Protein AF-A0A7C9JHS7-F1 (afdb_monomer_lite)

pLDDT: mean 91.13, std 8.01, range [56.97, 98.75]

Sequence (220 aa):
MRFKDCVDEFLKLYQAKLCDFFFWHLIELDKPIDDLQTFRRLYQEDLRHLLENFVNALFRGEILPVLPLLELIYFSLKGIRRGQTGCGVEKLRNFDILSGKVLPCVDMGEELILADYTNGDLKKTAEDELKKKLRHIVSYRDWLGCKACIAEFFCGGRCPILIKTSPERAKQYCLLTQDFVSITKEFLPLVKEALFTNNLPEESLYYPYGWLNLLTDVVP

Secondary structure (DSSP, 8-state):
--HHHHHHHHHHHHHTTS-S-B-------SSPPTTHHHHHHHHHHHHHHHHHHHHHHHHTT----BHHHHHHHHHHHHT----S-TT-GGGT---EEETTEEES-GGG-TTS-SEE-TTSS-EE--HHHHHHHHHHHTTHHHHTTGGG-TTHHHHTT--HHHHHH-HHHHHHHHHHHHHHHHHHHHHHHHHHHHHHHTT--GGGGTTTTHHHHHHS----

Foldseek 3Di:
DALLVVLVVLVVCVVVVNDDADEDADDQDLDADPCLPVNLVRLLVSLLVNLVVQLVQLLVVHHHRHPLLLLLLLCVVVVAAPQAALQNLLVLNAWDDDQQFIASDPLVPPPGTQWHCNPVDIDGDDPVVNNVVSVVLQPCCVVLVLVPQPQCSRRVQYHSNSCVRHVPNSNSVSVSSSSSSVSSVVCSVSSVVSCVNSVNDSCVSDDVCVVVSSVVSGND

Radius of gyration: 19.31 Å; chains: 1; bounding box: 47×38×54 Å

Structure (mmCIF, N/CA/C/O backbone):
data_AF-A0A7C9JHS7-F1
#
_entry.id   AF-A0A7C9JHS7-F1
#
loop_
_atom_site.group_PDB
_atom_site.id
_atom_site.type_symbol
_atom_site.label_atom_id
_atom_site.label_alt_id
_atom_site.label_comp_id
_atom_site.label_asym_id
_atom_site.label_entity_id
_atom_site.label_seq_id
_atom_site.pdbx_PDB_ins_code
_atom_site.Cartn_x
_atom_site.Cartn_y
_atom_site.Cartn_z
_atom_site.occupancy
_atom_site.B_iso_or_equiv
_atom_site.auth_seq_id
_atom_site.auth_comp_id
_atom_site.auth_asym_id
_atom_site.auth_atom_id
_atom_site.pdbx_PDB_model_num
ATOM 1 N N . MET A 1 1 ? -20.355 -1.309 -7.364 1.00 75.44 1 MET A N 1
ATOM 2 C CA . MET A 1 1 ? -19.697 -1.940 -6.208 1.00 75.44 1 MET A CA 1
ATOM 3 C C . MET A 1 1 ? -18.737 -0.920 -5.628 1.00 75.44 1 MET A C 1
ATOM 5 O O . MET A 1 1 ? -17.925 -0.387 -6.378 1.00 75.44 1 MET A O 1
ATOM 9 N N . ARG A 1 2 ? -18.924 -0.557 -4.362 1.00 92.19 2 ARG A N 1
ATOM 10 C CA . ARG A 1 2 ? -18.081 0.365 -3.589 1.00 92.19 2 ARG A CA 1
ATOM 11 C C . ARG A 1 2 ? -17.012 -0.413 -2.824 1.00 92.19 2 ARG A C 1
ATOM 13 O O . ARG A 1 2 ? -17.161 -1.615 -2.623 1.00 92.19 2 ARG A O 1
ATOM 20 N N . PHE A 1 3 ? -15.973 0.270 -2.343 1.00 95.88 3 PHE A N 1
ATOM 21 C CA . PHE A 1 3 ? -14.993 -0.367 -1.460 1.00 95.88 3 PHE A CA 1
ATOM 22 C C . PHE A 1 3 ? -15.659 -0.838 -0.160 1.00 95.88 3 PHE A C 1
ATOM 24 O O . PHE A 1 3 ? -15.355 -1.924 0.328 1.00 95.88 3 PHE A O 1
ATOM 31 N N . LYS A 1 4 ? -16.661 -0.092 0.322 1.00 97.38 4 LYS A N 1
ATOM 32 C CA . LYS A 1 4 ? -17.511 -0.505 1.444 1.00 97.38 4 LYS A CA 1
ATOM 33 C C . LYS A 1 4 ? -18.146 -1.885 1.243 1.00 97.38 4 LYS A C 1
ATOM 35 O O . LYS A 1 4 ? -18.161 -2.667 2.185 1.00 97.38 4 LYS A O 1
ATOM 40 N N . ASP A 1 5 ? -18.630 -2.196 0.038 1.00 97.56 5 ASP A N 1
ATOM 41 C CA . ASP A 1 5 ? -19.262 -3.495 -0.238 1.00 97.56 5 ASP A CA 1
ATOM 42 C C . ASP A 1 5 ? -18.249 -4.639 -0.053 1.00 97.56 5 ASP A C 1
ATOM 44 O O . ASP A 1 5 ? -18.578 -5.674 0.522 1.00 97.56 5 ASP A O 1
ATOM 48 N N . CYS A 1 6 ? -16.995 -4.429 -0.475 1.00 97.00 6 CYS A N 1
ATOM 49 C CA . CYS A 1 6 ? -15.906 -5.387 -0.278 1.00 97.00 6 CYS A CA 1
ATOM 50 C C . CYS A 1 6 ? -15.541 -5.552 1.205 1.00 97.00 6 CYS A C 1
ATOM 52 O O . CYS A 1 6 ? -15.298 -6.671 1.651 1.00 97.00 6 CYS A O 1
ATOM 54 N N . VAL A 1 7 ? -15.514 -4.453 1.968 1.00 97.69 7 VAL A N 1
ATOM 55 C CA . VAL A 1 7 ? -15.247 -4.478 3.416 1.00 97.69 7 VAL A CA 1
ATOM 56 C C . VAL A 1 7 ? -16.348 -5.239 4.152 1.00 97.69 7 VAL A C 1
ATOM 58 O O . VAL A 1 7 ? -16.050 -6.111 4.965 1.00 97.69 7 VAL A O 1
ATOM 61 N N . ASP A 1 8 ? -17.614 -4.951 3.849 1.00 98.25 8 ASP A N 1
ATOM 62 C CA . ASP A 1 8 ? -18.754 -5.622 4.475 1.00 98.25 8 ASP A CA 1
ATOM 63 C C . ASP A 1 8 ? -18.762 -7.121 4.166 1.00 98.25 8 ASP A C 1
ATOM 65 O O . ASP A 1 8 ? -19.046 -7.935 5.044 1.00 98.25 8 ASP A O 1
ATOM 69 N N . GLU A 1 9 ? -18.431 -7.497 2.930 1.00 98.12 9 GLU A N 1
ATOM 70 C CA . GLU A 1 9 ? -18.345 -8.903 2.549 1.00 98.12 9 GLU A CA 1
ATOM 71 C C . GLU A 1 9 ? -17.179 -9.610 3.243 1.00 98.12 9 GLU A C 1
ATOM 73 O O . GLU A 1 9 ? -17.367 -10.694 3.794 1.00 98.12 9 GLU A O 1
ATOM 78 N N . PHE A 1 10 ? -16.007 -8.973 3.322 1.00 97.81 10 PHE A N 1
ATOM 79 C CA . PHE A 1 10 ? -14.890 -9.489 4.109 1.00 97.81 10 PHE A CA 1
ATOM 80 C C . PHE A 1 10 ? -15.292 -9.739 5.566 1.00 97.81 10 PHE A C 1
ATOM 82 O O . PHE A 1 10 ? -15.035 -10.821 6.085 1.00 97.81 10 PHE A O 1
ATOM 89 N N . LEU A 1 11 ? -15.957 -8.785 6.225 1.00 98.00 11 LEU A N 1
ATOM 90 C CA . LEU A 1 11 ? -16.369 -8.944 7.622 1.00 98.00 11 LEU A CA 1
ATOM 91 C C . LEU A 1 11 ? -17.296 -10.154 7.810 1.00 98.00 11 LEU A C 1
ATOM 93 O O . LEU A 1 11 ? -17.120 -10.909 8.767 1.00 98.00 11 LEU A O 1
ATOM 97 N N . LYS A 1 12 ? -18.241 -10.380 6.887 1.00 98.38 12 LYS A N 1
ATOM 98 C CA . LYS A 1 12 ? -19.115 -11.565 6.915 1.00 98.38 12 LYS A CA 1
ATOM 99 C C . LYS A 1 12 ? -18.328 -12.860 6.727 1.00 98.38 12 LYS A C 1
ATOM 101 O O . LYS A 1 12 ? -18.506 -13.799 7.501 1.00 98.38 12 LYS A O 1
ATOM 106 N N . LEU A 1 13 ? -17.464 -12.917 5.712 1.00 98.19 13 LEU A N 1
ATOM 107 C CA . LEU A 1 13 ? -16.667 -14.107 5.406 1.00 98.19 13 LEU A CA 1
ATOM 108 C C . LEU A 1 13 ? -15.684 -14.425 6.539 1.00 98.19 13 LEU A C 1
ATOM 110 O O . LEU A 1 13 ? -15.537 -15.588 6.911 1.00 98.19 13 LEU A O 1
ATOM 114 N N . TYR A 1 14 ? -15.076 -13.404 7.141 1.00 96.75 14 TYR A N 1
ATOM 115 C CA . TYR A 1 14 ? -14.163 -13.543 8.271 1.00 96.75 14 TYR A CA 1
ATOM 116 C C . TYR A 1 14 ? -14.884 -14.089 9.509 1.00 96.75 14 TYR A C 1
ATOM 118 O O . TYR A 1 14 ? -14.426 -15.057 10.114 1.00 96.75 14 TYR A O 1
ATOM 126 N N . GLN A 1 15 ? -16.070 -13.560 9.838 1.00 96.00 15 GLN A N 1
ATOM 127 C CA . GLN A 1 15 ? -16.908 -14.092 10.923 1.00 96.00 15 GLN A CA 1
ATOM 128 C C . GLN A 1 15 ? -17.331 -15.548 10.681 1.00 96.00 15 GLN A C 1
ATOM 130 O O . GLN A 1 15 ? -17.382 -16.345 11.618 1.00 96.00 15 GLN A O 1
ATOM 135 N N . ALA A 1 16 ? -17.591 -15.914 9.423 1.00 97.75 16 ALA A N 1
ATOM 136 C CA . ALA A 1 16 ? -17.913 -17.280 9.019 1.00 97.75 16 ALA A CA 1
ATOM 137 C C . ALA A 1 16 ? -16.683 -18.206 8.906 1.00 97.75 16 ALA A C 1
ATOM 139 O O . ALA A 1 16 ? -16.853 -19.389 8.611 1.00 97.75 16 ALA A O 1
ATOM 140 N N . LYS A 1 17 ? -15.462 -17.700 9.149 1.00 97.06 17 LYS A N 1
ATOM 141 C CA . LYS A 1 17 ? -14.185 -18.422 8.978 1.00 97.06 17 LYS A CA 1
ATOM 142 C C . LYS A 1 17 ? -13.967 -18.944 7.550 1.00 97.06 17 LYS A C 1
ATOM 144 O O . LYS A 1 17 ? -13.423 -20.027 7.354 1.00 97.06 17 LYS A O 1
ATOM 149 N N . LEU A 1 18 ? -14.421 -18.178 6.558 1.00 97.56 18 LEU A N 1
ATOM 150 C CA . LEU A 1 18 ? -14.296 -18.483 5.127 1.00 97.56 18 LEU A CA 1
ATOM 151 C C . LEU A 1 18 ? -13.158 -17.714 4.442 1.00 97.56 18 LEU A C 1
ATOM 153 O O . LEU A 1 18 ? -12.849 -17.986 3.284 1.00 97.56 18 LEU A O 1
ATOM 157 N N . CYS A 1 19 ? -12.537 -16.760 5.136 1.00 95.06 19 CYS A N 1
ATOM 158 C CA . CYS A 1 19 ? -11.330 -16.075 4.685 1.00 95.06 19 CYS A CA 1
ATOM 159 C C . CYS A 1 19 ? -10.432 -15.717 5.874 1.00 95.06 19 CYS A C 1
ATOM 161 O O . CYS A 1 19 ? -10.937 -15.427 6.959 1.00 95.06 19 CYS A O 1
ATOM 163 N N . ASP A 1 20 ? -9.120 -15.672 5.646 1.00 91.31 20 ASP A N 1
ATOM 164 C CA . ASP A 1 20 ? -8.125 -15.412 6.695 1.00 91.31 20 ASP A CA 1
ATOM 165 C C . ASP A 1 20 ? -7.628 -13.961 6.730 1.00 91.31 20 ASP A C 1
ATOM 167 O O . ASP A 1 20 ? -7.168 -13.494 7.766 1.00 91.31 20 ASP A O 1
ATOM 171 N N . PHE A 1 21 ? -7.686 -13.241 5.607 1.00 92.12 21 PHE A N 1
ATOM 172 C CA . PHE A 1 21 ? -7.168 -11.878 5.490 1.00 92.12 21 PHE A CA 1
ATOM 173 C C . PHE A 1 21 ? -7.847 -11.096 4.367 1.00 92.12 21 PHE A C 1
ATOM 175 O O . PHE A 1 21 ? -8.438 -11.664 3.449 1.00 92.12 21 PHE A O 1
ATOM 182 N N . PHE A 1 22 ? -7.729 -9.772 4.443 1.00 93.19 22 PHE A N 1
ATOM 183 C CA . PHE A 1 22 ? -8.245 -8.835 3.458 1.00 93.19 22 PHE A CA 1
ATOM 184 C C . PHE A 1 22 ? -7.136 -7.937 2.932 1.00 93.19 22 PHE A C 1
ATOM 186 O O . PHE A 1 22 ? -6.421 -7.280 3.689 1.00 93.19 22 PHE A O 1
ATOM 193 N N . PHE A 1 23 ? -7.040 -7.860 1.614 1.00 91.31 23 PHE A N 1
ATOM 194 C CA . PHE A 1 23 ? -6.265 -6.851 0.916 1.00 91.31 23 PHE A CA 1
ATOM 195 C C . PHE A 1 23 ? -7.088 -6.352 -0.267 1.00 91.31 23 PHE A C 1
ATOM 197 O O . PHE A 1 23 ? -7.993 -7.034 -0.751 1.00 91.31 23 PHE A O 1
ATOM 204 N N . TRP A 1 24 ? -6.784 -5.146 -0.726 1.00 92.25 24 TRP A N 1
ATOM 205 C CA . TRP A 1 24 ? -7.399 -4.577 -1.911 1.00 92.25 24 TRP A CA 1
ATOM 206 C C . TRP A 1 24 ? -6.358 -3.784 -2.680 1.00 92.25 24 TRP A C 1
ATOM 208 O O . TRP A 1 24 ? -5.376 -3.302 -2.115 1.00 92.25 24 TRP A O 1
ATOM 218 N N . HIS A 1 25 ? -6.605 -3.636 -3.971 1.00 87.06 25 HIS A N 1
ATOM 219 C CA . HIS A 1 25 ? -5.867 -2.721 -4.814 1.00 87.06 25 HIS A CA 1
ATOM 220 C C . HIS A 1 25 ? -6.825 -2.049 -5.783 1.00 87.06 25 HIS A C 1
ATOM 222 O O . HIS A 1 25 ? -7.870 -2.601 -6.143 1.00 87.06 25 HIS A O 1
ATOM 228 N N . LEU A 1 26 ? -6.476 -0.841 -6.203 1.00 87.62 26 LEU A N 1
ATOM 229 C CA . LEU A 1 26 ? -7.185 -0.204 -7.295 1.00 87.62 26 LEU A CA 1
ATOM 230 C C . LEU A 1 26 ? -6.810 -0.901 -8.613 1.00 87.62 26 LEU A C 1
ATOM 232 O O . LEU A 1 26 ? -5.656 -1.265 -8.843 1.00 87.62 26 LEU A O 1
ATOM 236 N N . ILE A 1 27 ? -7.808 -1.139 -9.465 1.00 85.00 27 ILE A N 1
ATOM 237 C CA . ILE A 1 27 ? -7.612 -1.850 -10.732 1.00 85.00 27 ILE A CA 1
ATOM 238 C C . ILE A 1 27 ? -6.712 -1.052 -11.678 1.00 85.00 27 ILE A C 1
ATOM 240 O O . ILE A 1 27 ? -7.041 0.073 -12.056 1.00 85.00 27 ILE A O 1
ATOM 244 N N . GLU A 1 28 ? -5.609 -1.649 -12.109 1.00 79.88 28 GLU A N 1
ATOM 245 C CA . GLU A 1 28 ? -4.704 -1.022 -13.066 1.00 79.88 28 GLU A CA 1
ATOM 246 C C . GLU A 1 28 ? -5.358 -1.010 -14.456 1.00 79.88 28 GLU A C 1
ATOM 248 O O . GLU A 1 28 ? -5.662 -2.055 -15.028 1.00 79.88 28 GLU A O 1
ATOM 253 N N . LEU A 1 29 ? -5.646 0.188 -14.972 1.00 85.56 29 LEU A N 1
ATOM 254 C CA . LEU A 1 29 ? -6.252 0.412 -16.286 1.00 85.56 29 LEU A CA 1
ATOM 255 C C . LEU A 1 29 ? -5.503 1.537 -17.000 1.00 85.56 29 LEU A C 1
ATOM 257 O O . LEU A 1 29 ? -5.027 2.472 -16.360 1.00 85.56 29 LEU A O 1
ATOM 261 N N . ASP A 1 30 ? -5.494 1.507 -18.329 1.00 85.12 30 ASP A N 1
ATOM 262 C CA . ASP A 1 30 ? -4.794 2.522 -19.128 1.00 85.12 30 ASP A CA 1
ATOM 263 C C . ASP A 1 30 ? -5.452 3.908 -19.049 1.00 85.12 30 ASP A C 1
ATOM 265 O O . ASP A 1 30 ? -4.800 4.940 -19.221 1.00 85.12 30 ASP A O 1
ATOM 269 N N . LYS A 1 31 ? -6.761 3.961 -18.784 1.00 91.19 31 LYS A N 1
ATOM 270 C CA . LYS A 1 31 ? -7.517 5.218 -18.725 1.00 91.19 31 LYS A CA 1
ATOM 271 C C . LYS A 1 31 ? -7.591 5.762 -17.298 1.00 91.19 31 LYS A C 1
ATOM 273 O O . LYS A 1 31 ? -7.767 4.973 -16.367 1.00 91.19 31 LYS A O 1
ATOM 278 N N . PRO A 1 32 ? -7.514 7.088 -17.099 1.00 93.12 32 PRO A N 1
ATOM 279 C CA . PRO A 1 32 ? -7.764 7.694 -15.796 1.00 93.12 32 PRO A CA 1
ATOM 280 C C . PRO A 1 32 ? -9.213 7.471 -15.340 1.00 93.12 32 PRO A C 1
ATOM 282 O O . PRO A 1 32 ? -10.082 7.068 -16.109 1.00 93.12 32 PRO A O 1
ATOM 285 N N . ILE A 1 33 ? -9.466 7.715 -14.058 1.00 94.31 33 ILE A N 1
ATOM 286 C CA . ILE A 1 33 ? -10.812 7.816 -13.497 1.00 94.31 33 ILE A CA 1
ATOM 287 C C . ILE A 1 33 ? -11.451 9.094 -14.049 1.00 94.31 33 ILE A C 1
ATOM 289 O O . ILE A 1 33 ? -10.921 10.182 -13.812 1.00 94.31 33 ILE A O 1
ATOM 293 N N . ASP A 1 34 ? -12.578 8.955 -14.750 1.00 93.88 34 ASP A N 1
ATOM 294 C CA . ASP A 1 34 ? -13.278 10.077 -15.390 1.00 93.88 34 ASP A CA 1
ATOM 295 C C . ASP A 1 34 ? -13.803 11.095 -14.360 1.00 93.88 34 ASP A C 1
ATOM 297 O O . ASP A 1 34 ? -13.492 12.282 -14.439 1.00 93.88 34 ASP A O 1
ATOM 301 N N . ASP A 1 35 ? -14.547 10.631 -13.348 1.00 96.25 35 ASP A N 1
ATOM 302 C CA . ASP A 1 35 ? -15.032 11.462 -12.236 1.00 96.25 35 ASP A CA 1
ATOM 303 C C . ASP A 1 35 ? -14.245 11.173 -10.952 1.00 96.25 35 ASP A C 1
ATOM 305 O O . ASP A 1 35 ? -14.697 10.492 -10.022 1.00 96.25 35 ASP A O 1
ATOM 309 N N . LEU A 1 36 ? -13.018 11.695 -10.914 1.00 96.62 36 LEU A N 1
ATOM 310 C CA . LEU A 1 36 ? -12.135 11.545 -9.762 1.00 96.62 36 LEU A CA 1
ATOM 311 C C . LEU A 1 36 ? -12.731 12.140 -8.485 1.00 96.62 36 LEU A C 1
ATOM 313 O O . LEU A 1 36 ? -12.505 11.595 -7.409 1.00 96.62 36 LEU A O 1
ATOM 317 N N . GLN A 1 37 ? -13.451 13.261 -8.570 1.00 97.56 37 GLN A N 1
ATOM 318 C CA . GLN A 1 37 ? -13.962 13.947 -7.381 1.00 97.56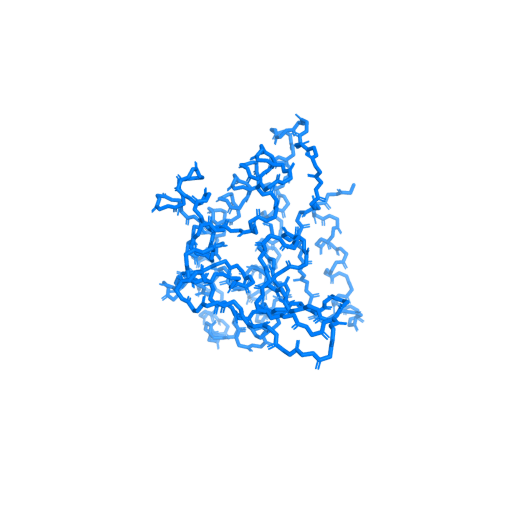 37 GLN A CA 1
ATOM 319 C C . GLN A 1 37 ? -15.003 13.090 -6.667 1.00 97.56 37 GLN A C 1
ATOM 321 O O . GLN A 1 37 ? -14.885 12.853 -5.461 1.00 97.56 37 GLN A O 1
ATOM 326 N N . THR A 1 38 ? -15.978 12.572 -7.417 1.00 97.62 38 THR A N 1
ATOM 327 C CA . THR A 1 38 ? -16.985 11.666 -6.866 1.00 97.62 38 THR A CA 1
ATOM 328 C C . THR A 1 38 ? -16.339 10.380 -6.374 1.00 97.62 38 THR A C 1
ATOM 330 O O . THR A 1 38 ? -16.606 9.972 -5.243 1.00 97.62 38 THR A O 1
ATOM 333 N N . PHE A 1 39 ? -15.448 9.770 -7.165 1.00 97.06 39 PHE A N 1
ATOM 334 C CA . PHE A 1 39 ? -14.751 8.548 -6.759 1.00 97.06 39 PHE A CA 1
ATOM 335 C C . PHE A 1 39 ? -13.983 8.741 -5.447 1.00 97.06 39 PHE A C 1
ATOM 337 O O . PHE A 1 39 ? -14.144 7.961 -4.512 1.00 97.06 39 PHE A O 1
ATOM 344 N N . ARG A 1 40 ? -13.182 9.808 -5.354 1.00 97.19 40 ARG A N 1
ATOM 345 C CA . ARG A 1 40 ? -12.360 10.129 -4.186 1.00 97.19 40 ARG A CA 1
ATOM 346 C C . ARG A 1 40 ? -13.213 10.352 -2.944 1.00 97.19 40 ARG A C 1
ATOM 348 O O . ARG A 1 40 ? -12.905 9.778 -1.907 1.00 97.19 40 ARG A O 1
ATOM 355 N N . ARG A 1 41 ? -14.300 11.125 -3.045 1.00 98.31 41 ARG A N 1
ATOM 356 C CA . ARG A 1 41 ? -15.216 11.352 -1.916 1.00 98.31 41 ARG A CA 1
ATOM 357 C C . ARG A 1 41 ? -15.805 10.036 -1.403 1.00 98.31 41 ARG A C 1
ATOM 359 O O . ARG A 1 41 ? -15.771 9.776 -0.205 1.00 98.31 41 ARG A O 1
ATOM 366 N N . LEU A 1 42 ? -16.311 9.194 -2.306 1.00 98.12 42 LEU A N 1
ATOM 367 C CA . LEU A 1 42 ? -16.884 7.897 -1.936 1.00 98.12 42 LEU A CA 1
ATOM 368 C C . LEU A 1 42 ? -15.825 6.964 -1.331 1.00 98.12 42 LEU A C 1
ATOM 370 O O . LEU A 1 42 ? -16.094 6.280 -0.348 1.00 98.12 42 LEU A O 1
ATOM 374 N N . TYR A 1 43 ? -14.608 6.968 -1.874 1.00 97.69 43 TYR A N 1
ATOM 375 C CA . TYR A 1 43 ? -13.500 6.181 -1.342 1.00 97.69 43 TYR A CA 1
ATOM 376 C C . TYR A 1 43 ? -13.082 6.644 0.060 1.00 97.69 43 TYR A C 1
ATOM 378 O O . TYR A 1 43 ? -12.845 5.813 0.929 1.00 97.69 43 TYR A O 1
ATOM 386 N N . GLN A 1 44 ? -13.049 7.954 0.321 1.00 98.44 44 GLN A N 1
ATOM 387 C CA . GLN A 1 44 ? -12.778 8.503 1.655 1.00 98.44 44 GLN A CA 1
ATOM 388 C C . GLN A 1 44 ? -13.838 8.074 2.684 1.00 98.44 44 GLN A C 1
ATOM 390 O O . GLN A 1 44 ? -13.484 7.719 3.806 1.00 98.44 44 GLN A O 1
ATOM 395 N N . GLU A 1 45 ? -15.122 8.074 2.313 1.00 98.62 45 GLU A N 1
ATOM 396 C CA . GLU A 1 45 ? -16.204 7.540 3.158 1.00 98.62 45 GLU A CA 1
ATOM 397 C C . GLU A 1 45 ? -15.999 6.045 3.451 1.00 98.62 45 GLU A C 1
ATOM 399 O O . GLU A 1 45 ? -16.092 5.616 4.600 1.00 98.62 45 GLU A O 1
ATOM 404 N N . ASP A 1 46 ? -15.659 5.259 2.428 1.00 98.50 46 ASP A N 1
ATOM 405 C CA . ASP A 1 46 ? -15.454 3.815 2.561 1.00 98.50 46 ASP A CA 1
ATOM 406 C C . ASP A 1 46 ? -14.211 3.483 3.417 1.00 98.50 46 ASP A C 1
ATOM 408 O O . ASP A 1 46 ? -14.226 2.532 4.198 1.00 98.50 46 ASP A O 1
ATOM 412 N N . LEU A 1 47 ? -13.145 4.288 3.323 1.00 98.44 47 LEU A N 1
ATOM 413 C CA . LEU A 1 47 ? -11.956 4.180 4.178 1.00 98.44 47 LEU A CA 1
ATOM 414 C C . LEU A 1 47 ? -12.279 4.452 5.651 1.00 98.44 47 LEU A C 1
ATOM 416 O O . LEU A 1 47 ? -11.753 3.766 6.530 1.00 98.44 47 LEU A O 1
ATOM 420 N N . ARG A 1 48 ? -13.141 5.437 5.933 1.00 98.75 48 ARG A N 1
ATOM 421 C CA . ARG A 1 48 ? -13.602 5.715 7.302 1.00 98.75 48 ARG A CA 1
ATOM 422 C C . ARG A 1 48 ? -14.412 4.548 7.848 1.00 98.75 48 ARG A C 1
ATOM 424 O O . ARG A 1 48 ? -14.121 4.097 8.948 1.00 98.75 48 ARG A O 1
ATOM 431 N N . HIS A 1 49 ? -15.320 3.988 7.047 1.00 98.62 49 HIS A N 1
ATOM 432 C CA . HIS A 1 49 ? -16.070 2.782 7.415 1.00 98.62 49 HIS A CA 1
ATOM 433 C C . HIS A 1 49 ? -15.142 1.608 7.767 1.00 98.62 49 HIS A C 1
ATOM 435 O O . HIS A 1 49 ? -15.343 0.942 8.784 1.00 98.62 49 HIS A O 1
ATOM 441 N N . LEU A 1 50 ? -14.088 1.370 6.978 1.00 98.50 50 LEU A N 1
ATOM 442 C CA . LEU A 1 50 ? -13.072 0.361 7.296 1.00 98.50 50 LEU A CA 1
ATOM 443 C C . LEU A 1 50 ? -12.397 0.630 8.652 1.00 98.50 50 LEU A C 1
ATOM 445 O O . LEU A 1 50 ? -12.302 -0.273 9.483 1.00 98.50 50 LEU A O 1
ATOM 449 N N . LEU A 1 51 ? -11.922 1.858 8.872 1.00 98.69 51 LEU A N 1
ATOM 450 C CA . LEU A 1 51 ? -11.201 2.250 10.086 1.00 98.69 51 LEU A CA 1
ATOM 451 C C . LEU A 1 51 ? -12.080 2.214 11.340 1.00 98.69 51 LEU A C 1
ATOM 453 O O . LEU A 1 51 ? -11.617 1.776 12.390 1.00 98.69 51 LEU A O 1
ATOM 457 N N . GLU A 1 52 ? -13.346 2.609 11.235 1.00 98.69 52 GLU A N 1
ATOM 458 C CA . GLU A 1 52 ? -14.329 2.502 12.317 1.00 98.69 52 GLU A CA 1
ATOM 459 C C . GLU A 1 52 ? -14.537 1.041 12.727 1.00 98.69 52 GLU A C 1
ATOM 461 O O . GLU A 1 52 ? -14.450 0.708 13.909 1.00 98.69 52 GLU A O 1
ATOM 466 N N . ASN A 1 53 ? -14.734 0.138 11.760 1.00 98.56 53 ASN A N 1
ATOM 467 C CA . ASN A 1 53 ? -14.854 -1.295 12.039 1.00 98.56 53 ASN A CA 1
ATOM 468 C C . ASN A 1 53 ? -13.565 -1.880 12.630 1.00 98.56 53 ASN A C 1
ATOM 470 O O . ASN A 1 53 ? -13.627 -2.684 13.562 1.00 98.56 53 ASN A O 1
ATOM 474 N N . PHE A 1 54 ? -12.408 -1.449 12.126 1.00 98.31 54 PHE A N 1
ATOM 475 C CA . PHE A 1 54 ? -11.102 -1.855 12.633 1.00 98.31 54 PHE A CA 1
ATOM 476 C C . PHE A 1 54 ? -10.891 -1.438 14.091 1.00 98.31 54 PHE A C 1
ATOM 478 O O . PHE A 1 54 ? -10.558 -2.274 14.928 1.00 98.31 54 PHE A O 1
ATOM 485 N N . VAL A 1 55 ? -11.141 -0.172 14.425 1.00 98.44 55 VAL A N 1
ATOM 486 C CA . VAL A 1 55 ? -11.017 0.335 15.798 1.00 98.44 55 VAL A CA 1
ATOM 487 C C . VAL A 1 55 ? -12.025 -0.338 16.728 1.00 98.44 55 VAL A C 1
ATOM 489 O O . VAL A 1 55 ? -11.654 -0.760 17.821 1.00 98.44 55 VAL A O 1
ATOM 492 N N . ASN A 1 56 ? -13.273 -0.524 16.288 1.00 98.38 56 ASN A N 1
ATOM 493 C CA . ASN A 1 56 ? -14.279 -1.243 17.070 1.00 98.38 56 ASN A CA 1
ATOM 494 C C . ASN A 1 56 ? -13.854 -2.686 17.372 1.00 98.38 56 ASN A C 1
ATOM 496 O O . ASN A 1 56 ? -14.129 -3.183 18.462 1.00 98.38 56 ASN A O 1
ATOM 500 N N . ALA A 1 57 ? -13.200 -3.367 16.427 1.00 97.75 57 ALA A N 1
ATOM 501 C CA . ALA A 1 57 ? -12.626 -4.689 16.659 1.00 97.75 57 ALA A CA 1
ATOM 502 C C . ALA A 1 57 ? -11.467 -4.639 17.659 1.00 97.75 57 ALA A C 1
ATOM 504 O O . ALA A 1 57 ? -11.472 -5.409 18.619 1.00 97.75 57 ALA A O 1
ATOM 505 N N . LEU A 1 58 ? -10.549 -3.675 17.519 1.00 97.81 58 LEU A N 1
ATOM 506 C CA . LEU A 1 58 ? -9.440 -3.516 18.461 1.00 97.81 58 LEU A CA 1
ATOM 507 C C . LEU A 1 58 ? -9.924 -3.299 19.892 1.00 97.81 58 LEU A C 1
ATOM 509 O O . LEU A 1 58 ? -9.354 -3.882 20.809 1.00 97.81 58 LEU A O 1
ATOM 513 N N . PHE A 1 59 ? -10.986 -2.514 20.098 1.00 98.19 59 PHE A N 1
ATOM 514 C CA . PHE A 1 59 ? -11.565 -2.314 21.429 1.00 98.19 59 PHE A CA 1
ATOM 515 C C . PHE A 1 59 ? -12.160 -3.592 22.032 1.00 98.19 59 PHE A C 1
ATOM 517 O O . PHE A 1 59 ? -12.222 -3.695 23.255 1.00 98.19 59 PHE A O 1
ATOM 524 N N . ARG A 1 60 ? -12.534 -4.580 21.210 1.00 97.25 60 ARG A N 1
ATOM 525 C CA . ARG A 1 60 ? -12.928 -5.929 21.655 1.00 97.25 60 ARG A CA 1
ATOM 526 C C . ARG A 1 60 ? -11.740 -6.886 21.830 1.00 97.25 60 ARG A C 1
ATOM 528 O O . ARG A 1 60 ? -11.957 -8.062 22.106 1.00 97.25 60 ARG A O 1
ATOM 535 N N . GLY A 1 61 ? -10.509 -6.414 21.641 1.00 96.62 61 GLY A N 1
ATOM 536 C CA . GLY A 1 61 ? -9.302 -7.241 21.677 1.00 96.62 61 GLY A CA 1
ATOM 537 C C . GLY A 1 61 ? -9.041 -8.021 20.385 1.00 96.62 61 GLY A C 1
ATOM 538 O O . GLY A 1 61 ? -8.204 -8.920 20.373 1.00 96.62 61 GLY A O 1
ATOM 539 N N . GLU A 1 62 ? -9.735 -7.693 19.292 1.00 95.06 62 GLU A N 1
ATOM 540 C CA . GLU A 1 62 ? -9.629 -8.373 18.000 1.00 95.06 62 GLU A CA 1
ATOM 541 C C . GLU A 1 62 ? -8.855 -7.515 16.991 1.00 95.06 62 GLU A C 1
ATOM 543 O O . GLU A 1 62 ? -9.201 -6.363 16.737 1.00 95.06 62 GLU A O 1
ATOM 548 N N . ILE A 1 63 ? -7.840 -8.086 16.342 1.00 95.12 63 ILE A N 1
ATOM 549 C CA . ILE A 1 63 ? -7.133 -7.426 15.237 1.00 95.12 63 ILE A CA 1
ATOM 550 C C . ILE A 1 63 ? -7.698 -7.959 13.925 1.00 95.12 63 ILE A C 1
ATOM 552 O O . ILE A 1 63 ? -7.501 -9.132 13.603 1.00 95.12 63 ILE A O 1
ATOM 556 N N . LEU A 1 64 ? -8.384 -7.111 13.152 1.00 95.69 64 LEU A N 1
ATOM 557 C CA . LEU A 1 64 ? -8.838 -7.520 11.823 1.00 95.69 64 LEU A CA 1
ATOM 558 C C . LEU A 1 64 ? -7.632 -7.635 10.872 1.00 95.69 64 LEU A C 1
ATOM 560 O O . LEU A 1 64 ? -6.835 -6.695 10.796 1.00 95.69 64 LEU A O 1
ATOM 564 N N . PRO A 1 65 ? -7.510 -8.736 10.112 1.00 94.00 65 PRO A N 1
ATOM 565 C CA . PRO A 1 65 ? -6.385 -9.007 9.214 1.00 94.00 65 PRO A CA 1
ATOM 566 C C . PRO A 1 65 ? -6.461 -8.208 7.902 1.00 94.00 65 PRO A C 1
ATOM 568 O O . PRO A 1 65 ? -6.517 -8.768 6.809 1.00 94.00 65 PRO A O 1
ATOM 571 N N . VAL A 1 66 ? -6.483 -6.878 8.000 1.00 94.81 66 VAL A N 1
ATOM 572 C CA . VAL A 1 66 ? -6.557 -5.962 6.854 1.00 94.81 66 VAL A CA 1
ATOM 573 C C . VAL A 1 66 ? -5.149 -5.507 6.478 1.00 94.81 66 VAL A C 1
ATOM 575 O O . VAL A 1 66 ? -4.629 -4.539 7.033 1.00 94.81 66 VAL A O 1
ATOM 578 N N . LEU A 1 67 ? -4.518 -6.216 5.544 1.00 92.38 67 LEU A N 1
ATOM 579 C CA . LEU A 1 67 ? -3.062 -6.206 5.369 1.00 92.38 67 LEU A CA 1
ATOM 580 C C . LEU A 1 67 ? -2.458 -4.811 5.107 1.00 92.38 67 LEU A C 1
ATOM 582 O O . LEU A 1 67 ? -1.552 -4.419 5.856 1.00 92.38 67 LEU A O 1
ATOM 586 N N . PRO A 1 68 ? -2.981 -4.004 4.155 1.00 92.12 68 PRO A N 1
ATOM 587 C CA . PRO A 1 68 ? -2.418 -2.681 3.885 1.00 92.12 68 PRO A CA 1
ATOM 588 C C . PRO A 1 68 ? -2.645 -1.685 5.030 1.00 92.12 68 PRO A C 1
ATOM 590 O O . PRO A 1 68 ? -1.822 -0.800 5.259 1.00 92.12 68 PRO A O 1
ATOM 593 N N . LEU A 1 69 ? -3.759 -1.821 5.760 1.00 95.25 69 LEU A N 1
ATOM 594 C CA . LEU A 1 69 ? -4.081 -0.964 6.904 1.00 95.25 69 LEU A CA 1
ATOM 595 C C . LEU A 1 69 ? -3.177 -1.271 8.093 1.00 95.25 69 LEU A C 1
ATOM 597 O O . LEU A 1 69 ? -2.632 -0.363 8.713 1.00 95.25 69 LEU A O 1
ATOM 601 N N . LEU A 1 70 ? -2.998 -2.554 8.378 1.00 94.50 70 LEU A N 1
ATOM 602 C CA . LEU A 1 70 ? -2.130 -3.049 9.429 1.00 94.50 70 LEU A CA 1
ATOM 603 C C . LEU A 1 70 ? -0.686 -2.564 9.264 1.00 94.50 70 LEU A C 1
ATOM 605 O O . LEU A 1 70 ? -0.099 -2.024 10.204 1.00 94.50 70 LEU A O 1
ATOM 609 N N . GLU A 1 71 ? -0.139 -2.669 8.052 1.00 92.38 71 GLU A N 1
ATOM 610 C CA . GLU A 1 71 ? 1.194 -2.152 7.742 1.00 92.38 71 GLU A CA 1
ATOM 611 C C . GLU A 1 71 ? 1.270 -0.631 7.871 1.00 92.38 71 GLU A C 1
ATOM 613 O O . GLU A 1 71 ? 2.203 -0.119 8.490 1.00 92.38 71 GLU A O 1
ATOM 618 N N . LEU A 1 72 ? 0.284 0.097 7.339 1.00 94.75 72 LEU A N 1
ATOM 619 C CA . LEU A 1 72 ? 0.248 1.552 7.435 1.00 94.75 72 LEU A CA 1
ATOM 620 C C . LEU A 1 72 ? 0.222 2.027 8.893 1.00 94.75 72 LEU A C 1
ATOM 622 O O . LEU A 1 72 ? 0.986 2.926 9.260 1.00 94.75 72 LEU A O 1
ATOM 626 N N . ILE A 1 73 ? -0.630 1.430 9.730 1.00 96.69 73 ILE A N 1
ATOM 627 C CA . ILE A 1 73 ? -0.703 1.752 11.157 1.00 96.69 73 ILE A CA 1
ATOM 628 C C . ILE A 1 73 ? 0.639 1.437 11.814 1.00 96.69 73 ILE A C 1
ATOM 630 O O . ILE A 1 73 ? 1.216 2.316 12.453 1.00 96.69 73 ILE A O 1
ATOM 634 N N . TYR A 1 74 ? 1.172 0.228 11.624 1.00 95.25 74 TYR A N 1
ATOM 635 C CA . TYR A 1 74 ? 2.439 -0.175 12.231 1.00 95.25 74 TYR A CA 1
ATOM 636 C C . TYR A 1 74 ? 3.595 0.751 11.828 1.00 95.25 74 TYR A C 1
ATOM 638 O O . TYR A 1 74 ? 4.342 1.227 12.685 1.00 95.25 74 TYR A O 1
ATOM 646 N N . PHE A 1 75 ? 3.709 1.095 10.542 1.00 94.62 75 PHE A N 1
ATOM 647 C CA . PHE A 1 75 ? 4.741 2.011 10.054 1.00 94.62 75 PHE A CA 1
ATOM 648 C C . PHE A 1 75 ? 4.578 3.403 10.661 1.00 94.62 75 PHE A C 1
ATOM 650 O O . PHE A 1 75 ? 5.569 4.025 11.046 1.00 94.62 75 PHE A O 1
ATOM 657 N N . SER A 1 76 ? 3.335 3.870 10.793 1.00 96.69 76 SER A N 1
ATOM 658 C CA . SER A 1 76 ? 3.025 5.165 11.397 1.00 96.69 76 SER A CA 1
ATOM 659 C C . SER A 1 76 ? 3.367 5.211 12.888 1.00 96.69 76 SER A C 1
ATOM 661 O O . SER A 1 76 ? 3.871 6.227 13.362 1.00 96.69 76 SER A O 1
ATOM 663 N N . LEU A 1 77 ? 3.129 4.122 13.628 1.00 96.25 77 LEU A N 1
ATOM 664 C CA . LEU A 1 77 ? 3.462 4.014 15.052 1.00 96.25 77 LEU A CA 1
ATOM 665 C C . LEU A 1 77 ? 4.975 3.954 15.281 1.00 96.25 77 LEU A C 1
ATOM 667 O O . LEU A 1 77 ? 5.496 4.653 16.149 1.00 96.25 77 LEU A O 1
ATOM 671 N N . LYS A 1 78 ? 5.686 3.165 14.470 1.00 95.06 78 LYS A N 1
ATOM 672 C CA . LYS A 1 78 ? 7.131 2.937 14.612 1.00 95.06 78 LYS A C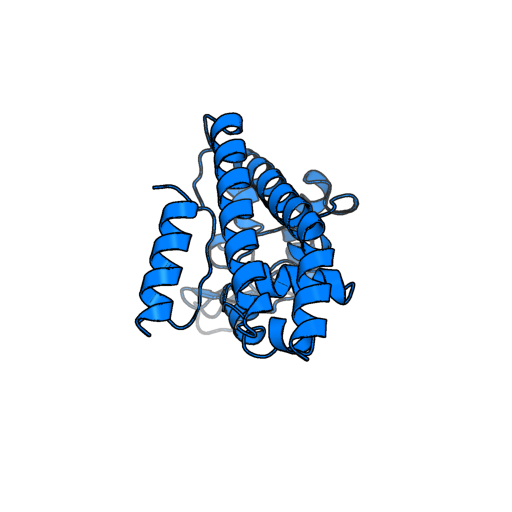A 1
ATOM 673 C C . LYS A 1 78 ? 8.007 3.980 13.909 1.00 95.06 78 LYS A C 1
ATOM 675 O O . LYS A 1 78 ? 9.225 3.948 14.063 1.00 95.06 78 LYS A O 1
ATOM 680 N N . GLY A 1 79 ? 7.426 4.877 13.112 1.00 94.81 79 GLY A N 1
ATOM 681 C CA . GLY A 1 79 ? 8.187 5.821 12.285 1.00 94.81 79 GLY A CA 1
ATOM 682 C C . GLY A 1 79 ? 9.010 5.132 11.189 1.00 94.81 79 GLY A C 1
ATOM 683 O O . GLY A 1 79 ? 10.079 5.615 10.815 1.00 94.81 79 GLY A O 1
ATOM 684 N N . ILE A 1 80 ? 8.534 3.989 10.687 1.00 93.31 80 ILE A N 1
ATOM 685 C CA . ILE A 1 80 ? 9.216 3.209 9.648 1.00 93.31 80 ILE A CA 1
ATOM 686 C C . ILE A 1 80 ? 9.009 3.875 8.288 1.00 93.31 80 ILE A C 1
ATOM 688 O O . ILE A 1 80 ? 7.933 4.381 7.976 1.00 93.31 80 ILE A O 1
ATOM 692 N N . ARG A 1 81 ? 10.042 3.827 7.443 1.00 92.25 81 ARG A N 1
ATOM 693 C CA . ARG A 1 81 ? 9.948 4.176 6.023 1.00 92.25 81 ARG A CA 1
ATOM 694 C C . ARG A 1 81 ? 10.257 2.950 5.178 1.00 92.25 81 ARG A C 1
ATOM 696 O O . ARG A 1 81 ? 11.294 2.324 5.385 1.00 92.25 81 ARG A O 1
ATOM 703 N N . ARG A 1 82 ? 9.420 2.659 4.178 1.00 90.44 82 ARG A N 1
ATOM 704 C CA . ARG A 1 82 ? 9.660 1.580 3.208 1.00 90.44 82 ARG A CA 1
ATOM 705 C C . ARG A 1 82 ? 10.971 1.793 2.451 1.00 90.44 82 ARG A C 1
ATOM 707 O O . ARG A 1 82 ? 11.763 0.865 2.308 1.00 90.44 82 ARG A O 1
ATOM 714 N N . GLY A 1 83 ? 11.204 3.017 1.965 1.00 88.25 83 GLY A N 1
ATOM 715 C CA . GLY A 1 83 ? 12.445 3.410 1.282 1.00 88.25 83 GLY A CA 1
ATOM 716 C C . GLY A 1 83 ? 12.708 2.684 -0.045 1.00 88.25 83 GLY A C 1
ATOM 717 O O . GLY A 1 83 ? 13.861 2.581 -0.472 1.00 88.25 83 GLY A O 1
ATOM 718 N N . GLN A 1 84 ? 11.671 2.106 -0.651 1.00 87.81 84 GLN A N 1
ATOM 719 C CA . GLN A 1 84 ? 11.689 1.444 -1.958 1.00 87.81 84 GLN A CA 1
ATOM 720 C C . GLN A 1 84 ? 10.263 1.211 -2.457 1.00 87.81 84 GLN A C 1
ATOM 722 O O . GLN A 1 84 ? 9.342 1.319 -1.655 1.00 87.81 84 GLN A O 1
ATOM 727 N N . THR A 1 85 ? 10.080 0.826 -3.723 1.00 86.94 85 THR A N 1
ATOM 728 C CA . THR A 1 85 ? 8.764 0.413 -4.243 1.00 86.94 85 THR A CA 1
ATOM 729 C C . THR A 1 85 ? 8.249 -0.800 -3.464 1.00 86.94 85 THR A C 1
ATOM 731 O O . THR A 1 85 ? 9.043 -1.509 -2.842 1.00 86.94 85 THR A O 1
ATOM 734 N N . GLY A 1 86 ? 6.934 -1.051 -3.502 1.00 81.69 86 GLY A N 1
ATOM 735 C CA . GLY A 1 86 ? 6.330 -2.244 -2.889 1.00 81.69 86 GLY A CA 1
ATOM 736 C C . GLY A 1 86 ? 7.075 -3.526 -3.279 1.00 81.69 86 GLY A C 1
ATOM 737 O O . GLY A 1 86 ? 7.651 -4.175 -2.410 1.00 81.69 86 GLY A O 1
ATOM 738 N N . CYS A 1 87 ? 7.200 -3.770 -4.586 1.00 81.56 87 CYS A N 1
ATOM 739 C CA . CYS A 1 87 ? 7.930 -4.907 -5.159 1.00 81.56 87 CYS A CA 1
ATOM 740 C C . CYS A 1 87 ? 9.467 -4.814 -5.050 1.00 81.56 87 CYS A C 1
ATOM 742 O O . CYS A 1 87 ? 10.186 -5.765 -5.349 1.00 81.56 87 CYS A O 1
ATOM 744 N N . GLY A 1 88 ? 10.018 -3.661 -4.654 1.00 86.00 88 GLY A N 1
ATOM 745 C CA . GLY A 1 88 ? 11.462 -3.456 -4.523 1.00 86.00 88 GLY A CA 1
ATOM 746 C C . GLY A 1 88 ? 12.244 -3.660 -5.825 1.00 86.00 88 GLY A C 1
ATOM 747 O O . GLY A 1 88 ? 13.405 -4.078 -5.772 1.00 86.00 88 GLY A O 1
ATOM 748 N N . VAL A 1 89 ? 11.625 -3.377 -6.976 1.00 85.94 89 VAL A N 1
ATOM 749 C CA . VAL A 1 89 ? 12.195 -3.624 -8.310 1.00 85.94 89 VAL A CA 1
ATOM 750 C C . VAL A 1 89 ? 13.554 -2.949 -8.497 1.00 85.94 89 VAL A C 1
ATOM 752 O O . VAL A 1 89 ? 14.483 -3.549 -9.029 1.00 85.94 89 VAL A O 1
ATOM 755 N N . GLU A 1 90 ? 13.741 -1.743 -7.953 1.00 86.88 90 GLU A N 1
ATOM 756 C CA . GLU A 1 90 ? 15.008 -1.010 -8.031 1.00 86.88 90 GLU A CA 1
ATOM 757 C C . GLU A 1 90 ? 16.144 -1.643 -7.212 1.00 86.88 90 GLU A C 1
ATOM 759 O O . GLU A 1 90 ? 17.308 -1.282 -7.388 1.00 86.88 90 GLU A O 1
ATOM 764 N N . LYS A 1 91 ? 15.811 -2.569 -6.305 1.00 87.19 91 LYS A N 1
ATOM 765 C CA . LYS A 1 91 ? 16.763 -3.332 -5.490 1.00 87.19 91 LYS A CA 1
ATOM 766 C C . LYS A 1 91 ? 16.862 -4.799 -5.912 1.00 87.19 91 LYS A C 1
ATOM 768 O O . LYS A 1 91 ? 17.514 -5.555 -5.198 1.00 87.19 91 LYS A O 1
ATOM 773 N N . LEU A 1 92 ? 16.231 -5.193 -7.025 1.00 84.75 92 LEU A N 1
ATOM 774 C CA . LEU A 1 92 ? 16.188 -6.580 -7.511 1.00 84.75 92 LEU A CA 1
ATOM 775 C C . LEU A 1 92 ? 15.719 -7.575 -6.442 1.00 84.75 92 LEU A C 1
ATOM 777 O O . LEU A 1 92 ? 16.271 -8.665 -6.309 1.00 84.75 92 LEU A O 1
ATOM 781 N N . ARG A 1 93 ? 14.732 -7.178 -5.631 1.00 82.56 93 ARG A N 1
ATOM 782 C CA . ARG A 1 93 ? 14.161 -8.082 -4.624 1.00 82.56 93 ARG A CA 1
ATOM 783 C C . ARG A 1 93 ? 13.243 -9.134 -5.237 1.00 82.56 93 ARG A C 1
ATOM 785 O O . ARG A 1 93 ? 13.194 -10.233 -4.701 1.00 82.56 93 ARG A O 1
ATOM 792 N N . ASN A 1 94 ? 12.613 -8.799 -6.361 1.00 78.62 94 ASN A N 1
ATOM 793 C CA . ASN A 1 94 ? 11.814 -9.696 -7.188 1.00 78.62 94 ASN A CA 1
ATOM 794 C C . ASN A 1 94 ? 12.374 -9.732 -8.620 1.00 78.62 94 ASN A C 1
ATOM 796 O O . ASN A 1 94 ? 13.064 -8.801 -9.057 1.00 78.62 94 ASN A O 1
ATOM 800 N N . PHE A 1 95 ? 12.103 -10.830 -9.322 1.00 87.81 95 PHE A N 1
ATOM 801 C CA . PHE A 1 95 ? 12.406 -11.017 -10.736 1.00 87.81 95 PHE A CA 1
ATOM 802 C C . PHE A 1 95 ? 11.397 -11.982 -11.363 1.00 87.81 95 PHE A C 1
ATOM 804 O O . PHE A 1 95 ? 10.922 -12.906 -10.706 1.00 87.81 95 PHE A O 1
ATOM 811 N N . ASP A 1 96 ? 11.152 -11.799 -12.653 1.00 90.06 96 ASP A N 1
ATOM 812 C CA . ASP A 1 96 ? 10.347 -12.680 -13.485 1.00 90.06 96 ASP A CA 1
ATOM 813 C C . ASP A 1 96 ? 11.236 -13.459 -14.450 1.00 90.06 96 ASP A C 1
ATOM 815 O O . ASP A 1 96 ? 12.306 -13.000 -14.863 1.00 90.06 96 ASP A O 1
ATOM 819 N N . ILE A 1 97 ? 10.771 -14.643 -14.842 1.00 91.06 97 ILE A N 1
ATOM 820 C CA . ILE A 1 97 ? 11.388 -15.433 -15.905 1.00 91.06 97 ILE A CA 1
ATOM 821 C C . ILE A 1 97 ? 10.383 -15.558 -17.045 1.00 91.06 97 ILE A C 1
ATOM 823 O O . ILE A 1 97 ? 9.329 -16.168 -16.880 1.00 91.06 97 ILE A O 1
ATOM 827 N N . LEU A 1 98 ? 10.730 -15.023 -18.214 1.00 92.31 98 LEU A N 1
ATOM 828 C CA . LEU A 1 98 ? 9.916 -15.120 -19.423 1.00 92.31 98 LEU A CA 1
ATOM 829 C C . LEU A 1 98 ? 10.775 -15.617 -20.582 1.00 92.31 98 LEU A C 1
ATOM 831 O O . LEU A 1 98 ? 11.761 -14.983 -20.951 1.00 92.31 98 LEU A O 1
ATOM 835 N N . SER A 1 99 ? 10.395 -16.754 -21.169 1.00 91.81 99 SER A N 1
ATOM 836 C CA . SER A 1 99 ? 11.026 -17.298 -22.382 1.00 91.81 99 SER A CA 1
ATOM 837 C C . SER A 1 99 ? 12.558 -17.392 -22.299 1.00 91.81 99 SER A C 1
ATOM 839 O O . SER A 1 99 ? 13.255 -17.037 -23.241 1.00 91.81 99 SER A O 1
ATOM 841 N N . GLY A 1 100 ? 13.100 -17.832 -21.158 1.00 91.75 100 GLY A N 1
ATOM 842 C CA . GLY A 1 100 ? 14.550 -17.953 -20.946 1.00 91.75 100 GLY A CA 1
ATOM 843 C C . GLY A 1 100 ? 15.270 -16.645 -20.596 1.00 91.75 100 GLY A C 1
ATOM 844 O O . GLY A 1 100 ? 16.489 -16.656 -20.446 1.00 91.75 100 GLY A O 1
ATOM 845 N N . LYS A 1 101 ? 14.548 -15.533 -20.433 1.00 93.69 101 LYS A N 1
ATOM 846 C CA . LYS A 1 101 ? 15.077 -14.248 -19.960 1.00 93.69 101 LYS A CA 1
ATOM 847 C C . LYS A 1 101 ? 14.680 -14.026 -18.508 1.00 93.69 101 LYS A C 1
ATOM 849 O O . LYS A 1 101 ? 13.558 -14.333 -18.120 1.00 93.69 101 LYS A O 1
ATOM 854 N N . VAL A 1 102 ? 15.591 -13.464 -17.725 1.00 92.50 102 VAL A N 1
ATOM 855 C CA . VAL A 1 102 ? 15.342 -12.969 -16.370 1.00 92.50 102 VAL A CA 1
ATOM 856 C C . VAL A 1 102 ? 15.110 -11.467 -16.463 1.00 92.50 102 VAL A C 1
ATOM 858 O O . VAL A 1 102 ? 15.975 -10.744 -16.959 1.00 92.50 102 VAL A O 1
ATOM 861 N N . LEU A 1 103 ? 13.966 -10.995 -15.985 1.00 91.44 103 LEU A N 1
ATOM 862 C CA . LEU A 1 103 ? 13.562 -9.591 -15.983 1.00 91.44 103 LEU A CA 1
ATOM 863 C C . LEU A 1 103 ? 13.307 -9.148 -14.540 1.00 91.44 103 LEU A C 1
ATOM 865 O O . LEU A 1 103 ? 12.943 -9.973 -13.712 1.00 91.44 103 LEU A O 1
ATOM 869 N N . PRO A 1 104 ? 13.462 -7.866 -14.195 1.00 87.06 104 PRO A N 1
ATOM 870 C CA . PRO A 1 104 ? 13.074 -7.391 -12.870 1.00 87.06 104 PRO A CA 1
ATOM 871 C C . PRO A 1 104 ? 11.551 -7.267 -12.719 1.00 87.06 104 PRO A C 1
ATOM 873 O O . PRO A 1 104 ? 11.054 -7.269 -11.600 1.00 87.06 104 PRO A O 1
ATOM 876 N N . CYS A 1 105 ? 10.827 -7.141 -13.833 1.00 87.38 105 CYS A N 1
ATOM 877 C CA . CYS A 1 105 ? 9.374 -7.214 -13.919 1.00 87.38 105 CYS A CA 1
ATOM 878 C C . CYS A 1 105 ? 8.989 -7.443 -15.388 1.00 87.38 105 CYS A C 1
ATOM 880 O O . CYS A 1 105 ? 9.483 -6.733 -16.269 1.00 87.38 105 CYS A O 1
ATOM 882 N N . VAL A 1 106 ? 8.126 -8.417 -15.664 1.00 88.25 106 VAL A N 1
ATOM 883 C CA . VAL A 1 106 ? 7.688 -8.780 -17.018 1.00 88.25 106 VAL A CA 1
ATOM 884 C C . VAL A 1 106 ? 6.939 -7.637 -17.704 1.00 88.25 106 VAL A C 1
ATOM 886 O O . VAL A 1 106 ? 7.139 -7.390 -18.894 1.00 88.25 106 VAL A O 1
ATOM 889 N N . ASP A 1 107 ? 6.174 -6.860 -16.937 1.00 86.75 107 ASP A N 1
ATOM 890 C CA . ASP A 1 107 ? 5.387 -5.731 -17.439 1.00 86.75 107 ASP A CA 1
ATOM 891 C C . ASP A 1 107 ? 6.258 -4.539 -17.872 1.00 86.75 107 ASP A C 1
ATOM 893 O O . ASP A 1 107 ? 5.801 -3.654 -18.598 1.00 86.75 107 ASP A O 1
ATOM 897 N N . MET A 1 108 ? 7.537 -4.494 -17.470 1.00 81.50 108 MET A N 1
ATOM 898 C CA . MET A 1 108 ? 8.472 -3.479 -17.980 1.00 81.50 108 MET A CA 1
ATOM 899 C C . MET A 1 108 ? 8.856 -3.729 -19.437 1.00 81.50 108 MET A C 1
ATOM 901 O O . MET A 1 108 ? 9.298 -2.796 -20.120 1.00 81.50 108 MET A O 1
ATOM 905 N N . GLY A 1 109 ? 8.657 -4.958 -19.914 1.00 81.75 109 GLY A N 1
ATOM 906 C CA . GLY A 1 109 ? 9.116 -5.429 -21.207 1.00 81.75 109 GLY A CA 1
ATOM 907 C C . GLY A 1 109 ? 10.614 -5.735 -21.229 1.00 81.75 109 GLY A C 1
ATOM 908 O O . GLY A 1 109 ? 11.329 -5.659 -20.231 1.00 81.75 109 GLY A O 1
ATOM 909 N N . GLU A 1 110 ? 11.109 -6.070 -22.417 1.00 82.56 110 GLU A N 1
ATOM 910 C CA . GLU A 1 110 ? 12.478 -6.562 -22.618 1.00 82.56 110 GLU A CA 1
ATOM 911 C C . GLU A 1 110 ? 13.558 -5.463 -22.622 1.00 82.56 110 GLU A C 1
ATOM 913 O O . GLU A 1 110 ? 14.735 -5.739 -22.842 1.00 82.56 110 GLU A O 1
ATOM 918 N N . GLU A 1 111 ? 13.189 -4.208 -22.346 1.00 77.38 111 GLU A N 1
ATOM 919 C CA . GLU A 1 111 ? 14.131 -3.084 -22.224 1.00 77.38 111 GLU A CA 1
ATOM 920 C C . GLU A 1 111 ? 15.121 -3.282 -21.060 1.00 77.38 111 GLU A C 1
ATOM 922 O O . GLU A 1 111 ? 16.233 -2.734 -21.064 1.00 77.38 111 GLU A O 1
ATOM 927 N N . LEU A 1 112 ? 14.736 -4.102 -20.073 1.00 83.00 112 LEU A N 1
ATOM 928 C CA . LEU A 1 112 ? 15.573 -4.470 -18.944 1.00 83.00 112 LEU A CA 1
ATOM 929 C C . LEU A 1 112 ? 15.631 -5.986 -18.739 1.00 83.00 112 LEU A C 1
ATOM 931 O O . LEU A 1 112 ? 14.894 -6.564 -17.946 1.00 83.00 112 LEU A O 1
ATOM 935 N N . ILE A 1 113 ? 16.585 -6.615 -19.418 1.00 89.62 113 ILE A N 1
ATOM 936 C CA . ILE A 1 113 ? 16.957 -8.011 -19.193 1.00 89.62 113 ILE A CA 1
ATOM 937 C C . ILE A 1 113 ? 18.109 -8.053 -18.182 1.00 89.62 113 ILE A C 1
ATOM 939 O O . ILE A 1 113 ? 19.126 -7.381 -18.353 1.00 89.62 113 ILE A O 1
ATOM 943 N N . LEU A 1 114 ? 17.960 -8.835 -17.116 1.00 90.69 114 LEU A N 1
ATOM 944 C CA . LEU A 1 114 ? 19.017 -9.111 -16.136 1.00 90.69 114 LEU A CA 1
ATOM 945 C C . LEU A 1 114 ? 19.974 -10.179 -16.675 1.00 90.69 114 LEU A C 1
ATOM 947 O O . LEU A 1 114 ? 21.198 -10.043 -16.588 1.00 90.69 114 LEU A O 1
ATOM 951 N N . ALA A 1 115 ? 19.397 -11.229 -17.257 1.00 92.19 115 ALA A N 1
ATOM 952 C CA . ALA A 1 115 ? 20.107 -12.322 -17.899 1.00 92.19 115 ALA A CA 1
ATOM 953 C C . ALA A 1 115 ? 19.263 -12.952 -19.016 1.00 92.19 115 ALA A C 1
ATOM 955 O O . ALA A 1 115 ? 18.041 -12.979 -18.923 1.00 92.19 115 ALA A O 1
ATOM 956 N N . ASP A 1 116 ? 19.910 -13.482 -20.049 1.00 93.75 116 ASP A N 1
ATOM 957 C CA . ASP A 1 116 ? 19.282 -14.151 -21.189 1.00 93.75 116 ASP A CA 1
ATOM 958 C C . ASP A 1 116 ? 19.933 -15.523 -21.405 1.00 93.75 116 ASP A C 1
ATOM 960 O O . ASP A 1 116 ? 21.158 -15.619 -21.495 1.00 93.75 116 ASP A O 1
ATOM 964 N N . TYR A 1 117 ? 19.111 -16.570 -21.465 1.00 94.12 117 TYR A N 1
ATOM 965 C CA . TYR A 1 117 ? 19.501 -17.955 -21.725 1.00 94.12 117 TYR A CA 1
ATOM 966 C C . TYR A 1 117 ? 18.804 -18.553 -22.965 1.00 94.12 117 TYR A C 1
ATOM 968 O O . TYR A 1 117 ? 18.860 -19.757 -23.203 1.00 94.12 117 TYR A O 1
ATOM 976 N N . THR A 1 118 ? 18.154 -17.735 -23.796 1.00 92.50 118 THR A N 1
ATOM 977 C CA . THR A 1 118 ? 17.389 -18.184 -24.981 1.00 92.50 118 THR A CA 1
ATOM 978 C C . THR A 1 118 ? 18.193 -19.020 -25.976 1.00 92.50 118 THR A C 1
ATOM 980 O O . THR A 1 118 ? 17.630 -19.878 -26.648 1.00 92.50 118 THR A O 1
ATOM 983 N N . ASN A 1 119 ? 19.506 -18.793 -26.062 1.00 91.38 119 ASN A N 1
ATOM 984 C CA . ASN A 1 119 ? 20.393 -19.451 -27.025 1.00 91.38 119 ASN A CA 1
ATOM 985 C C . ASN A 1 119 ? 21.276 -20.547 -26.398 1.00 91.38 119 ASN A C 1
ATOM 987 O O . ASN A 1 119 ? 22.253 -20.958 -27.013 1.00 91.38 119 ASN A O 1
ATOM 991 N N . GLY A 1 120 ? 20.988 -20.989 -25.168 1.00 89.69 120 GLY A N 1
ATOM 992 C CA . GLY A 1 120 ? 21.794 -21.991 -24.451 1.00 89.69 120 GLY A CA 1
ATOM 993 C C . GLY A 1 120 ? 23.066 -21.447 -23.785 1.00 89.69 120 GLY A C 1
ATOM 994 O O . GLY A 1 120 ? 23.645 -22.130 -22.939 1.00 89.69 120 GLY A O 1
ATOM 995 N N . ASP A 1 121 ? 23.445 -20.203 -24.089 1.00 92.31 121 ASP A N 1
ATOM 996 C CA . ASP A 1 121 ? 24.529 -19.464 -23.437 1.00 92.31 121 ASP A CA 1
ATOM 997 C C . ASP A 1 121 ? 23.977 -18.348 -22.546 1.00 92.31 121 ASP A C 1
ATOM 999 O O . ASP A 1 121 ? 23.148 -17.544 -22.978 1.00 92.31 121 ASP A O 1
ATOM 1003 N N . LEU A 1 122 ? 24.482 -18.258 -21.311 1.00 92.38 122 LEU A N 1
ATOM 1004 C CA . LEU A 1 122 ? 24.069 -17.239 -20.348 1.00 92.38 122 LEU A CA 1
ATOM 1005 C C . LEU A 1 122 ? 24.720 -15.887 -20.657 1.00 92.38 122 LEU A C 1
ATOM 1007 O O . LEU A 1 122 ? 25.903 -15.675 -20.383 1.00 92.38 122 LEU A O 1
ATOM 1011 N N . LYS A 1 123 ? 23.924 -14.935 -21.141 1.00 92.94 123 LYS A N 1
ATOM 1012 C CA . LYS A 1 123 ? 24.326 -13.532 -21.301 1.00 92.94 123 LYS A CA 1
ATOM 1013 C C . LYS A 1 123 ? 23.806 -12.721 -20.122 1.00 92.94 123 LYS A C 1
ATOM 1015 O O . LYS A 1 123 ? 22.609 -12.723 -19.865 1.00 92.94 123 LYS A O 1
ATOM 1020 N N . LYS A 1 124 ? 24.686 -12.024 -19.401 1.00 92.44 124 LYS A N 1
ATOM 1021 C CA . LYS A 1 124 ? 24.308 -11.149 -18.277 1.00 92.44 124 LYS A CA 1
ATOM 1022 C C . LYS A 1 124 ? 24.511 -9.688 -18.646 1.00 92.44 124 LYS A C 1
ATOM 1024 O O . LYS A 1 124 ? 25.518 -9.348 -19.265 1.00 92.44 124 LYS A O 1
ATOM 1029 N N . THR A 1 125 ? 23.598 -8.831 -18.205 1.00 87.94 125 THR A N 1
ATOM 1030 C CA . THR A 1 125 ? 23.792 -7.380 -18.290 1.00 87.94 125 THR A CA 1
ATOM 1031 C C . THR A 1 125 ? 24.892 -6.957 -17.321 1.00 87.94 125 THR A C 1
ATOM 1033 O O . THR A 1 125 ? 24.931 -7.415 -16.177 1.00 87.94 125 THR A O 1
ATOM 1036 N N . ALA A 1 126 ? 25.800 -6.090 -17.775 1.00 89.94 126 ALA A N 1
ATOM 1037 C CA . ALA A 1 126 ? 26.883 -5.585 -16.941 1.00 89.94 126 ALA A CA 1
ATOM 1038 C C . ALA A 1 126 ? 26.322 -4.849 -15.713 1.0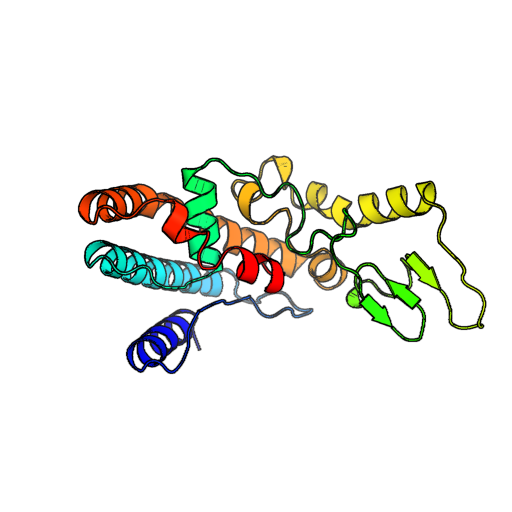0 89.94 126 ALA A C 1
ATOM 1040 O O . ALA A 1 126 ? 25.370 -4.076 -15.822 1.00 89.94 126 ALA A O 1
ATOM 1041 N N . GLU A 1 127 ? 26.926 -5.056 -14.542 1.00 86.81 127 GLU A N 1
ATOM 1042 C CA . GLU A 1 127 ? 26.387 -4.561 -13.268 1.00 86.81 127 GLU A CA 1
ATOM 1043 C C . GLU A 1 127 ? 26.195 -3.033 -13.248 1.00 86.81 127 GLU A C 1
ATOM 1045 O O . GLU A 1 127 ? 25.178 -2.534 -12.762 1.00 86.81 127 GLU A O 1
ATOM 1050 N N . ASP A 1 128 ? 27.131 -2.276 -13.824 1.00 88.75 128 ASP A N 1
ATOM 1051 C CA . ASP A 1 128 ? 27.039 -0.814 -13.893 1.00 88.75 128 ASP A CA 1
ATOM 1052 C C . ASP A 1 128 ? 25.914 -0.328 -14.811 1.00 88.75 128 ASP A C 1
ATOM 1054 O O . ASP A 1 128 ? 25.242 0.666 -14.512 1.00 88.75 128 ASP A O 1
ATOM 1058 N N . GLU A 1 129 ? 25.687 -1.026 -15.924 1.00 88.94 129 GLU A N 1
ATOM 1059 C CA . GLU A 1 129 ? 24.571 -0.756 -16.828 1.00 88.94 129 GLU A CA 1
ATOM 1060 C C . GLU A 1 129 ? 23.243 -1.071 -16.134 1.00 88.94 129 GLU A C 1
ATOM 1062 O O . GLU A 1 129 ? 22.324 -0.249 -16.136 1.00 88.94 129 GLU A O 1
ATOM 1067 N N . LEU A 1 130 ? 23.179 -2.215 -15.453 1.00 86.50 130 LEU A N 1
ATOM 1068 C CA . LEU A 1 130 ? 22.016 -2.650 -14.696 1.00 86.50 130 LEU A CA 1
ATOM 1069 C C . LEU A 1 130 ? 21.650 -1.643 -13.598 1.00 86.50 130 LEU A C 1
ATOM 1071 O O . LEU A 1 130 ? 20.509 -1.188 -13.531 1.00 86.50 130 LEU A O 1
ATOM 1075 N N . LYS A 1 131 ? 22.622 -1.199 -12.791 1.00 85.75 131 LYS A N 1
ATOM 1076 C CA . LYS A 1 131 ? 22.408 -0.166 -11.762 1.00 85.75 131 LYS A CA 1
ATOM 1077 C C . LYS A 1 131 ? 21.876 1.140 -12.351 1.00 85.75 131 LYS A C 1
ATOM 1079 O O . LYS A 1 131 ? 21.040 1.796 -11.730 1.00 85.75 131 LYS A O 1
ATOM 1084 N N . LYS A 1 132 ? 22.354 1.553 -13.531 1.00 87.69 132 LYS A N 1
ATOM 1085 C CA . LYS A 1 132 ? 21.843 2.752 -14.219 1.00 87.69 132 LYS A CA 1
ATOM 1086 C C . LYS A 1 132 ? 20.390 2.563 -14.659 1.00 87.69 132 LYS A C 1
ATOM 1088 O O . LYS A 1 132 ? 19.574 3.435 -14.363 1.00 87.69 132 LYS A O 1
ATOM 1093 N N . LYS A 1 133 ? 20.058 1.431 -15.287 1.00 87.38 133 LYS A N 1
ATOM 1094 C CA . LYS A 1 133 ? 18.692 1.124 -15.741 1.00 87.38 133 LYS A CA 1
ATOM 1095 C C . LYS A 1 133 ? 17.701 1.020 -14.574 1.00 87.38 133 LYS A C 1
ATOM 1097 O O . LYS A 1 133 ? 16.645 1.643 -14.617 1.00 87.38 133 LYS A O 1
ATOM 1102 N N . LEU A 1 134 ? 18.074 0.344 -13.486 1.00 85.44 134 LEU A N 1
ATOM 1103 C CA . LEU A 1 134 ? 17.239 0.221 -12.282 1.00 85.44 134 LEU A CA 1
ATOM 1104 C C . LEU A 1 134 ? 16.963 1.566 -11.601 1.00 85.44 134 LEU A C 1
ATOM 1106 O O . LEU A 1 134 ? 15.836 1.827 -11.189 1.00 85.44 134 LEU A O 1
ATOM 1110 N N . ARG A 1 135 ? 17.963 2.455 -11.518 1.00 86.38 135 ARG A N 1
ATOM 1111 C CA . ARG A 1 135 ? 17.745 3.819 -11.004 1.00 86.38 135 ARG A CA 1
ATOM 1112 C C . ARG A 1 135 ? 16.802 4.621 -11.894 1.00 86.38 135 ARG A C 1
ATOM 1114 O O . ARG A 1 135 ? 15.983 5.378 -11.383 1.00 86.38 135 ARG A O 1
ATOM 1121 N N . HIS A 1 136 ? 16.912 4.457 -13.209 1.00 88.19 136 HIS A N 1
ATOM 1122 C CA . HIS A 1 136 ? 16.055 5.159 -14.156 1.00 88.19 136 HIS A CA 1
ATOM 1123 C C . HIS A 1 136 ? 14.582 4.748 -14.026 1.00 88.19 136 HIS A C 1
ATOM 1125 O O . HIS A 1 136 ? 13.710 5.613 -14.059 1.00 88.19 136 HIS A O 1
ATOM 1131 N N . ILE A 1 137 ? 14.306 3.467 -13.769 1.00 87.06 137 ILE A N 1
ATOM 1132 C CA . ILE A 1 137 ? 12.943 2.937 -13.602 1.00 87.06 137 ILE A CA 1
ATOM 1133 C C . ILE A 1 137 ? 12.154 3.631 -12.499 1.00 87.06 137 ILE A C 1
ATOM 1135 O O . ILE A 1 137 ? 10.941 3.749 -12.609 1.00 87.06 137 ILE A O 1
ATOM 1139 N N . VAL A 1 138 ? 12.820 4.102 -11.444 1.00 89.31 138 VAL A N 1
ATOM 1140 C CA . VAL A 1 138 ? 12.167 4.795 -10.322 1.00 89.31 138 VAL A CA 1
ATOM 1141 C C . VAL A 1 138 ? 12.311 6.315 -10.368 1.00 89.31 138 VAL A C 1
ATOM 1143 O O . VAL A 1 138 ? 11.889 6.997 -9.436 1.00 89.31 138 VAL A O 1
ATOM 1146 N N . SER A 1 139 ? 12.860 6.871 -11.451 1.00 90.94 139 SER A N 1
ATOM 1147 C CA . SER A 1 139 ? 13.045 8.324 -11.602 1.00 90.94 139 SER A CA 1
ATOM 1148 C C . SER A 1 139 ? 11.727 9.104 -11.679 1.00 90.94 139 SER A C 1
ATOM 1150 O O . SER A 1 139 ? 11.677 10.276 -11.314 1.00 90.94 139 SER A O 1
ATOM 1152 N N . TYR A 1 140 ? 10.623 8.444 -12.050 1.00 91.38 140 TYR A N 1
ATOM 1153 C CA . TYR A 1 140 ? 9.287 9.048 -12.056 1.00 91.38 140 TYR A CA 1
ATOM 1154 C C . TYR A 1 140 ? 8.848 9.563 -10.673 1.00 91.38 140 TYR A C 1
ATOM 1156 O O . TYR A 1 140 ? 7.966 10.416 -10.584 1.00 91.38 140 TYR A O 1
ATOM 1164 N N . ARG A 1 141 ? 9.463 9.077 -9.585 1.00 93.25 141 ARG A N 1
ATOM 1165 C CA . ARG A 1 141 ? 9.201 9.552 -8.220 1.00 93.25 141 ARG A CA 1
ATOM 1166 C C . ARG A 1 141 ? 9.462 11.044 -8.055 1.00 93.25 141 ARG A C 1
ATOM 1168 O O . ARG A 1 141 ? 8.755 11.697 -7.289 1.00 93.25 141 ARG A O 1
ATOM 1175 N N . ASP A 1 142 ? 10.445 11.583 -8.773 1.00 92.69 142 ASP A N 1
ATOM 1176 C CA . ASP A 1 142 ? 10.742 13.015 -8.749 1.00 92.69 142 ASP A CA 1
ATOM 1177 C C . ASP A 1 142 ? 9.611 13.808 -9.411 1.00 92.69 142 ASP A C 1
ATOM 1179 O O . ASP A 1 142 ? 9.149 14.806 -8.860 1.00 92.69 142 ASP A O 1
ATOM 1183 N N . TRP A 1 143 ? 9.087 13.309 -10.535 1.00 92.75 143 TRP A N 1
ATOM 1184 C CA . TRP A 1 143 ? 7.937 13.899 -11.226 1.00 92.75 143 TRP A CA 1
ATOM 1185 C C . TRP A 1 143 ? 6.650 13.843 -10.391 1.00 92.75 143 TRP A C 1
ATOM 1187 O O . TRP A 1 143 ? 5.878 14.800 -10.381 1.00 92.75 143 TRP A O 1
ATOM 1197 N N . LEU A 1 144 ? 6.438 12.756 -9.643 1.00 92.44 144 LEU A N 1
ATOM 1198 C CA . LEU A 1 144 ? 5.335 12.636 -8.682 1.00 92.44 144 LEU A CA 1
ATOM 1199 C C . LEU A 1 144 ? 5.530 13.484 -7.414 1.00 92.44 144 LEU A C 1
ATOM 1201 O O . LEU A 1 144 ? 4.613 13.579 -6.599 1.00 92.44 144 LEU A O 1
ATOM 1205 N N . GLY A 1 145 ? 6.714 14.065 -7.200 1.00 94.38 145 GLY A N 1
ATOM 1206 C CA . GLY A 1 145 ? 7.022 14.828 -5.991 1.00 94.38 145 GLY A CA 1
ATOM 1207 C C . GLY A 1 145 ? 7.117 13.967 -4.727 1.00 94.38 145 GLY A C 1
ATOM 1208 O O . GLY A 1 145 ? 6.872 14.462 -3.625 1.00 94.38 145 GLY A O 1
ATOM 1209 N N . CYS A 1 146 ? 7.486 12.684 -4.845 1.00 94.81 146 CYS A N 1
ATOM 1210 C CA . CYS A 1 146 ? 7.488 11.734 -3.725 1.00 94.81 146 CYS A CA 1
ATOM 1211 C C . CYS A 1 146 ? 8.322 12.207 -2.524 1.00 94.81 146 CYS A C 1
ATOM 1213 O O . CYS A 1 146 ? 7.943 11.950 -1.386 1.00 94.81 146 CYS A O 1
ATOM 1215 N N . LYS A 1 147 ? 9.412 12.954 -2.749 1.00 92.44 147 LYS A N 1
ATOM 1216 C CA . LYS A 1 147 ? 10.285 13.467 -1.677 1.00 92.44 147 LYS A CA 1
ATOM 1217 C C . LYS A 1 147 ? 9.545 14.332 -0.645 1.00 92.44 147 LYS A C 1
ATOM 1219 O O . LYS A 1 147 ? 9.924 14.328 0.523 1.00 92.44 147 LYS A O 1
ATOM 1224 N N . ALA A 1 148 ? 8.513 15.061 -1.068 1.00 94.25 148 ALA A N 1
ATOM 1225 C CA . ALA A 1 148 ? 7.687 15.903 -0.199 1.00 94.25 148 ALA A CA 1
ATOM 1226 C C . ALA A 1 148 ? 6.328 15.259 0.146 1.00 94.25 148 ALA A C 1
ATOM 1228 O O . ALA A 1 148 ? 5.516 15.864 0.842 1.00 94.25 148 ALA A O 1
ATOM 1229 N N . CYS A 1 149 ? 6.060 14.045 -0.342 1.00 95.88 149 CYS A N 1
ATOM 1230 C CA . CYS A 1 149 ? 4.770 13.385 -0.189 1.00 95.88 149 CYS A CA 1
ATOM 1231 C C . CYS A 1 149 ? 4.625 12.750 1.198 1.00 95.88 149 CYS A C 1
ATOM 1233 O O . CYS A 1 149 ? 5.455 11.947 1.628 1.00 95.88 149 CYS A O 1
ATOM 1235 N N . ILE A 1 150 ? 3.505 13.039 1.863 1.00 95.06 150 ILE A N 1
ATOM 1236 C CA . ILE A 1 150 ? 3.179 12.489 3.186 1.00 95.06 150 ILE A CA 1
ATOM 1237 C C . ILE A 1 150 ? 3.003 10.969 3.183 1.00 95.06 150 ILE A C 1
ATOM 1239 O O . ILE A 1 150 ? 3.116 10.354 4.233 1.00 95.06 150 ILE A O 1
ATOM 1243 N N . ALA A 1 151 ? 2.727 10.367 2.025 1.00 95.88 151 ALA A N 1
ATOM 1244 C CA . ALA A 1 151 ? 2.467 8.940 1.895 1.00 95.88 151 ALA A CA 1
ATOM 1245 C C . ALA A 1 151 ? 3.693 8.128 1.456 1.00 95.88 151 ALA A C 1
ATOM 1247 O O . ALA A 1 151 ? 3.631 6.901 1.454 1.00 95.88 151 ALA A O 1
ATOM 1248 N N . GLU A 1 152 ? 4.810 8.774 1.092 1.00 94.94 152 GLU A N 1
ATOM 1249 C CA . GLU A 1 152 ? 5.982 8.083 0.528 1.00 94.94 152 GLU A CA 1
ATOM 1250 C C . GLU A 1 152 ? 6.571 7.049 1.487 1.00 94.94 152 GLU A C 1
ATOM 1252 O O . GLU A 1 152 ? 6.951 5.966 1.047 1.00 94.94 152 GLU A O 1
ATOM 1257 N N . PHE A 1 153 ? 6.567 7.332 2.795 1.00 94.19 153 PHE A N 1
ATOM 1258 C CA . PHE A 1 153 ? 7.083 6.398 3.797 1.00 94.19 153 PHE A CA 1
ATOM 1259 C C . PHE A 1 153 ? 6.371 5.039 3.747 1.00 94.19 153 PHE A C 1
ATOM 1261 O O . PHE A 1 153 ? 6.985 4.020 4.051 1.00 94.19 153 PHE A O 1
ATOM 1268 N N . PHE A 1 154 ? 5.096 5.032 3.355 1.00 93.19 154 PHE A N 1
ATOM 1269 C CA . PHE A 1 154 ? 4.263 3.845 3.251 1.00 93.19 154 PHE A CA 1
ATOM 1270 C C . PHE A 1 154 ? 4.261 3.284 1.828 1.00 93.19 154 PHE A C 1
ATOM 1272 O O . PHE A 1 154 ? 4.501 2.093 1.638 1.00 93.19 154 PHE A O 1
ATOM 1279 N N . CYS A 1 155 ? 4.026 4.122 0.814 1.00 92.00 155 CYS A N 1
ATOM 1280 C CA . CYS A 1 155 ? 3.821 3.646 -0.554 1.00 92.00 155 CYS A CA 1
ATOM 1281 C C . CYS A 1 155 ? 5.115 3.404 -1.337 1.00 92.00 155 CYS A C 1
ATOM 1283 O O . CYS A 1 155 ? 5.107 2.700 -2.347 1.00 92.00 155 CYS A O 1
ATOM 1285 N N . GLY A 1 156 ? 6.219 4.036 -0.925 1.00 90.69 156 GLY A N 1
ATOM 1286 C CA . GLY A 1 156 ? 7.510 3.882 -1.581 1.00 90.69 156 GLY A CA 1
ATOM 1287 C C . GLY A 1 156 ? 7.544 4.319 -3.048 1.00 90.69 156 GLY A C 1
ATOM 1288 O O . GLY A 1 156 ? 8.383 3.853 -3.815 1.00 90.69 156 GLY A O 1
ATOM 1289 N N . GLY A 1 157 ? 6.604 5.162 -3.475 1.00 89.81 157 GLY A N 1
ATOM 1290 C CA . GLY A 1 157 ? 6.485 5.626 -4.857 1.00 89.81 157 GLY A CA 1
ATOM 1291 C C . GLY A 1 157 ? 5.584 4.791 -5.774 1.00 89.81 157 GLY A C 1
ATOM 1292 O O . GLY A 1 157 ? 5.452 5.179 -6.920 1.00 89.81 157 GLY A O 1
ATOM 1293 N N . ARG A 1 158 ? 4.903 3.736 -5.294 1.00 86.88 158 ARG A N 1
ATOM 1294 C CA . ARG A 1 158 ? 4.021 2.854 -6.104 1.00 86.88 158 ARG A CA 1
ATOM 1295 C C . ARG A 1 158 ? 4.757 2.102 -7.233 1.00 86.88 158 ARG A C 1
ATOM 1297 O O . ARG A 1 158 ? 5.982 2.012 -7.245 1.00 86.88 158 ARG A O 1
ATOM 1304 N N . CYS A 1 159 ? 3.991 1.454 -8.113 1.00 86.38 159 CYS A N 1
ATOM 1305 C CA . CYS A 1 159 ? 4.498 0.645 -9.213 1.00 86.38 159 CYS A CA 1
ATOM 1306 C C . CYS A 1 159 ? 4.939 1.528 -10.404 1.00 86.38 159 CYS A C 1
ATOM 1308 O O . CYS A 1 159 ? 4.152 2.361 -10.860 1.00 86.38 159 CYS A O 1
ATOM 1310 N N . PRO A 1 160 ? 6.155 1.340 -10.956 1.00 87.56 160 PRO A N 1
ATOM 1311 C CA . PRO A 1 160 ? 6.609 2.034 -12.170 1.00 87.56 160 PRO A CA 1
ATOM 1312 C C . PRO A 1 160 ? 5.768 1.740 -13.420 1.00 87.56 160 PRO A C 1
ATOM 1314 O O . PRO A 1 160 ? 5.726 2.569 -14.327 1.00 87.56 160 PRO A O 1
ATOM 1317 N N . ILE A 1 161 ? 5.109 0.578 -13.487 1.00 87.62 161 ILE A N 1
ATOM 1318 C CA . ILE A 1 161 ? 4.339 0.150 -14.665 1.00 87.62 161 ILE A CA 1
ATOM 1319 C C . ILE A 1 161 ? 3.153 1.070 -14.915 1.00 87.62 161 ILE A C 1
ATOM 1321 O O . ILE A 1 161 ? 2.980 1.542 -16.034 1.00 87.62 161 ILE A O 1
ATOM 1325 N N . LEU A 1 162 ? 2.396 1.399 -13.865 1.00 85.94 162 LEU A N 1
ATOM 1326 C CA . LEU A 1 162 ? 1.252 2.301 -13.976 1.00 85.94 162 LEU A CA 1
ATOM 1327 C C . LEU A 1 162 ? 1.664 3.671 -14.528 1.00 85.94 162 LEU A C 1
ATOM 1329 O O . LEU A 1 162 ? 0.930 4.281 -15.294 1.00 85.94 162 LEU A O 1
ATOM 1333 N N . ILE A 1 163 ? 2.858 4.158 -14.185 1.00 87.50 163 ILE A N 1
ATOM 1334 C CA . ILE A 1 163 ? 3.366 5.408 -14.759 1.00 87.50 163 ILE A CA 1
ATOM 1335 C C . ILE A 1 163 ? 3.642 5.249 -16.254 1.00 87.50 163 ILE A C 1
ATOM 1337 O O . ILE A 1 163 ? 3.368 6.174 -17.014 1.00 87.50 163 ILE A O 1
ATOM 1341 N N . LYS A 1 164 ? 4.186 4.103 -16.681 1.00 85.25 164 LYS A N 1
ATOM 1342 C CA . LYS A 1 164 ? 4.491 3.832 -18.093 1.00 85.25 164 LYS A CA 1
ATOM 1343 C C . LYS A 1 164 ? 3.213 3.767 -18.938 1.00 85.25 164 LYS A C 1
ATOM 1345 O O . LYS A 1 164 ? 3.226 4.247 -20.068 1.00 85.25 164 LYS A O 1
ATOM 1350 N N . THR A 1 165 ? 2.125 3.214 -18.400 1.00 86.56 165 THR A N 1
ATOM 1351 C CA . THR A 1 165 ? 0.864 3.002 -19.134 1.00 86.56 165 THR A CA 1
ATOM 1352 C C . THR A 1 165 ? -0.149 4.135 -18.962 1.00 86.56 165 THR A C 1
ATOM 1354 O O . THR A 1 165 ? -0.810 4.513 -19.926 1.00 86.56 165 THR A O 1
ATOM 1357 N N . SER A 1 166 ? -0.260 4.721 -17.766 1.00 90.62 166 SER A N 1
ATOM 1358 C CA . SER A 1 166 ? -1.239 5.767 -17.445 1.00 90.62 166 SER A CA 1
ATOM 1359 C C . SER A 1 166 ? -0.726 6.781 -16.400 1.00 90.62 166 SER A C 1
ATOM 1361 O O . SER A 1 166 ? -1.118 6.746 -15.227 1.00 90.62 166 SER A O 1
ATOM 1363 N N . PRO A 1 167 ? 0.111 7.761 -16.806 1.00 91.44 167 PRO A N 1
ATOM 1364 C CA . PRO A 1 167 ? 0.669 8.768 -15.895 1.00 91.44 167 PRO A CA 1
ATOM 1365 C C . PRO A 1 167 ? -0.381 9.575 -15.115 1.00 91.44 167 PRO A C 1
ATOM 1367 O O . PRO A 1 167 ? -0.151 9.958 -13.967 1.00 91.44 167 PRO A O 1
ATOM 1370 N N . GLU A 1 168 ? -1.533 9.861 -15.727 1.00 93.50 168 GLU A N 1
ATOM 1371 C CA . GLU A 1 168 ? -2.599 10.617 -15.064 1.00 93.50 168 GLU A CA 1
ATOM 1372 C C . GLU A 1 168 ? -3.309 9.766 -14.008 1.00 93.50 168 GLU A C 1
ATOM 1374 O O . GLU A 1 168 ? -3.489 10.215 -12.877 1.00 93.50 168 GLU A O 1
ATOM 1379 N N . ARG A 1 169 ? -3.619 8.499 -14.315 1.00 92.81 169 ARG A N 1
ATOM 1380 C CA . ARG A 1 169 ? -4.171 7.565 -13.324 1.00 92.81 169 ARG A CA 1
ATOM 1381 C C . ARG A 1 169 ? -3.208 7.370 -12.155 1.00 92.81 169 ARG A C 1
ATOM 1383 O O . ARG A 1 169 ? -3.642 7.359 -11.006 1.00 92.81 169 ARG A O 1
ATOM 1390 N N . ALA A 1 170 ? -1.903 7.318 -12.420 1.00 92.25 170 ALA A N 1
ATOM 1391 C CA . ALA A 1 170 ? -0.891 7.265 -11.370 1.00 92.25 170 ALA A CA 1
ATOM 1392 C C . ALA A 1 170 ? -0.990 8.443 -10.387 1.00 92.25 170 ALA A C 1
ATOM 1394 O O . ALA A 1 170 ? -0.962 8.238 -9.173 1.00 92.25 170 ALA A O 1
ATOM 1395 N N . LYS A 1 171 ? -1.163 9.674 -10.887 1.00 93.44 171 LYS A N 1
ATOM 1396 C CA . LYS A 1 171 ? -1.377 10.858 -10.038 1.00 93.44 171 LYS A CA 1
ATOM 1397 C C . LYS A 1 171 ? -2.667 10.763 -9.233 1.00 93.44 171 LYS A C 1
ATOM 1399 O O . LYS A 1 171 ? -2.664 11.074 -8.042 1.00 93.44 171 LYS A O 1
ATOM 1404 N N . GLN A 1 172 ? -3.754 10.312 -9.855 1.00 95.12 172 GLN A N 1
ATOM 1405 C CA . GLN A 1 172 ? -5.026 10.093 -9.164 1.00 95.12 172 GLN A CA 1
ATOM 1406 C C . GLN A 1 172 ? -4.855 9.100 -8.011 1.00 95.12 172 GLN A C 1
ATOM 1408 O O . GLN A 1 172 ? -5.304 9.347 -6.896 1.00 95.12 172 GLN A O 1
ATOM 1413 N N . TYR A 1 173 ? -4.115 8.022 -8.244 1.00 93.81 173 TYR A N 1
ATOM 1414 C CA . TYR A 1 173 ? -3.804 7.021 -7.233 1.00 93.81 173 TYR A CA 1
ATOM 1415 C C . TYR A 1 173 ? -2.906 7.569 -6.124 1.00 93.81 173 TYR A C 1
ATOM 1417 O O . TYR A 1 173 ? -3.126 7.261 -4.955 1.00 93.81 173 TYR A O 1
ATOM 1425 N N . CYS A 1 174 ? -1.955 8.453 -6.440 1.00 94.50 174 CYS A N 1
ATOM 1426 C CA . CYS A 1 174 ? -1.198 9.174 -5.418 1.00 94.50 174 CYS A CA 1
ATOM 1427 C C . CYS A 1 174 ? -2.104 9.991 -4.487 1.00 94.50 174 CYS A C 1
ATOM 1429 O O . CYS A 1 174 ? -1.813 10.055 -3.294 1.00 94.50 174 CYS A O 1
ATOM 1431 N N . LEU A 1 175 ? -3.182 10.600 -4.995 1.00 96.19 175 LEU A N 1
ATOM 1432 C CA . LEU A 1 175 ? -4.148 11.326 -4.161 1.00 96.19 175 LEU A CA 1
ATOM 1433 C C . LEU A 1 175 ? -4.922 10.371 -3.244 1.00 96.19 175 LEU A C 1
ATOM 1435 O O . LEU A 1 175 ? -5.035 10.634 -2.051 1.00 96.19 175 LEU A O 1
ATOM 1439 N N . LEU A 1 176 ? -5.376 9.232 -3.772 1.00 96.56 176 LEU A N 1
ATOM 1440 C CA . LEU A 1 176 ? -6.111 8.227 -2.996 1.00 96.56 176 LEU A CA 1
ATOM 1441 C C . LEU A 1 176 ? -5.242 7.588 -1.901 1.00 96.56 176 LEU A C 1
ATOM 1443 O O . LEU A 1 176 ? -5.710 7.365 -0.786 1.00 96.56 176 LEU A O 1
ATOM 1447 N N . THR A 1 177 ? -3.953 7.352 -2.166 1.00 95.88 177 THR A N 1
ATOM 1448 C CA . THR A 1 177 ? -3.016 6.886 -1.132 1.00 95.88 177 THR A CA 1
ATOM 1449 C C . THR A 1 177 ? -2.741 7.967 -0.082 1.00 95.88 177 THR A C 1
ATOM 1451 O O . THR A 1 177 ? -2.624 7.654 1.101 1.00 95.88 177 THR A O 1
ATOM 1454 N N . GLN A 1 178 ? -2.653 9.242 -0.477 1.00 97.31 178 GLN A N 1
ATOM 1455 C CA . GLN A 1 178 ? -2.530 10.347 0.482 1.00 97.31 178 GLN A CA 1
ATOM 1456 C C . GLN A 1 178 ? -3.759 10.453 1.386 1.00 97.31 178 GLN A C 1
ATOM 1458 O O . GLN A 1 178 ? -3.596 10.674 2.587 1.00 97.31 178 GLN A O 1
ATOM 1463 N N . ASP A 1 179 ? -4.961 10.248 0.844 1.00 98.12 179 ASP A N 1
ATOM 1464 C CA . ASP A 1 179 ? -6.188 10.177 1.639 1.00 98.12 179 ASP A CA 1
ATOM 1465 C C . ASP A 1 179 ? -6.140 9.012 2.624 1.00 98.12 179 ASP A C 1
ATOM 1467 O O . ASP A 1 179 ? -6.405 9.206 3.806 1.00 98.12 179 ASP A O 1
ATOM 1471 N N . PHE A 1 180 ? -5.731 7.823 2.173 1.00 97.75 180 PHE A N 1
ATOM 1472 C CA . PHE A 1 180 ? -5.612 6.654 3.042 1.00 97.75 180 PHE A CA 1
ATOM 1473 C C . PHE A 1 180 ? -4.670 6.900 4.227 1.00 97.75 180 PHE A C 1
ATOM 1475 O O . PHE A 1 180 ? -5.028 6.628 5.375 1.00 97.75 180 PHE A O 1
ATOM 1482 N N . VAL A 1 181 ? -3.501 7.490 3.972 1.00 97.88 181 VAL A N 1
ATOM 1483 C CA . VAL A 1 181 ? -2.536 7.869 5.015 1.00 97.88 181 VAL A CA 1
ATOM 1484 C C . VAL A 1 181 ? -3.104 8.939 5.945 1.00 97.88 181 VAL A C 1
ATOM 1486 O O . VAL A 1 181 ? -2.992 8.815 7.165 1.00 97.88 181 VAL A O 1
ATOM 1489 N N . SER A 1 182 ? -3.725 9.978 5.386 1.00 98.31 182 SER A N 1
ATOM 1490 C CA . SER A 1 182 ? -4.266 11.100 6.161 1.00 98.31 182 SER A CA 1
ATOM 1491 C C . SER A 1 182 ? -5.398 10.652 7.079 1.00 98.31 182 SER A C 1
ATOM 1493 O O . SER A 1 182 ? -5.350 10.926 8.274 1.00 98.31 182 SER A O 1
ATOM 1495 N N . ILE A 1 183 ? -6.360 9.894 6.550 1.00 98.56 183 ILE A N 1
ATOM 1496 C CA . ILE A 1 183 ? -7.497 9.384 7.318 1.00 98.56 183 ILE A CA 1
ATOM 1497 C C . ILE A 1 183 ? -7.006 8.385 8.369 1.00 98.56 183 ILE A C 1
ATOM 1499 O O . ILE A 1 183 ? -7.385 8.498 9.527 1.00 98.56 183 ILE A O 1
ATOM 1503 N N . THR A 1 184 ? -6.096 7.465 8.033 1.00 98.38 184 THR A N 1
ATOM 1504 C CA . THR A 1 184 ? -5.546 6.529 9.034 1.00 98.38 184 THR A CA 1
ATOM 1505 C C . THR A 1 184 ? -4.872 7.272 10.188 1.00 98.38 184 THR A C 1
ATOM 1507 O O . THR A 1 184 ? -5.042 6.896 11.347 1.00 98.38 184 THR A O 1
ATOM 1510 N N . LYS A 1 185 ? -4.166 8.375 9.901 1.00 98.06 185 LYS A N 1
ATOM 1511 C CA . LYS A 1 185 ? -3.540 9.221 10.924 1.00 98.06 185 LYS A CA 1
ATOM 1512 C C . LYS A 1 185 ? -4.553 9.818 11.907 1.00 98.06 185 LYS A C 1
ATOM 1514 O O . LYS A 1 185 ? -4.228 9.924 13.088 1.00 98.06 185 LYS A O 1
ATOM 1519 N N . GLU A 1 186 ? -5.755 10.171 11.452 1.00 98.50 186 GLU A N 1
ATOM 1520 C CA . GLU A 1 186 ? -6.842 10.663 12.316 1.00 98.50 186 GLU A CA 1
ATOM 1521 C C . GLU A 1 186 ? -7.290 9.604 13.339 1.00 98.50 186 GLU A C 1
ATOM 1523 O O . GLU A 1 186 ? -7.629 9.950 14.467 1.00 98.50 186 GLU A O 1
ATOM 1528 N N . PHE A 1 187 ? -7.231 8.317 12.980 1.00 98.56 187 PHE A N 1
ATOM 1529 C CA . PHE A 1 187 ? -7.636 7.198 13.840 1.00 98.56 187 PHE A CA 1
ATOM 1530 C C . PHE A 1 187 ? -6.506 6.660 14.733 1.00 98.56 187 PHE A C 1
ATOM 1532 O O . PHE A 1 187 ? -6.781 5.912 15.671 1.00 98.56 187 PHE A O 1
ATOM 1539 N N . LEU A 1 188 ? -5.240 7.039 14.504 1.00 98.12 188 LEU A N 1
ATOM 1540 C CA . LEU A 1 188 ? -4.103 6.545 15.299 1.00 98.12 188 LEU A CA 1
ATOM 1541 C C . LEU A 1 188 ? -4.249 6.740 16.819 1.00 98.12 188 LEU A C 1
ATOM 1543 O O . LEU A 1 188 ? -3.838 5.833 17.543 1.00 98.12 188 LEU A O 1
ATOM 1547 N N . PRO A 1 189 ? -4.799 7.857 17.343 1.00 98.44 189 PRO A N 1
ATOM 1548 C CA . PRO A 1 189 ? -5.040 7.990 18.779 1.00 98.44 189 PRO A CA 1
ATOM 1549 C C . PRO A 1 189 ? -5.957 6.890 19.329 1.00 98.44 189 PRO A C 1
ATOM 1551 O O . PRO A 1 189 ? -5.614 6.271 20.333 1.00 98.44 189 PRO A O 1
ATOM 1554 N N . LEU A 1 190 ? -7.055 6.586 18.627 1.00 98.50 190 LEU A N 1
ATOM 1555 C CA . LEU A 1 190 ? -8.001 5.534 19.014 1.00 98.50 190 LEU A CA 1
ATOM 1556 C C . LEU A 1 190 ? -7.378 4.142 18.902 1.00 98.50 190 LEU A C 1
ATOM 1558 O O . LEU A 1 190 ? -7.594 3.294 19.760 1.00 98.50 190 LEU A O 1
ATOM 1562 N N . VAL A 1 191 ? -6.557 3.907 17.874 1.00 98.25 191 VAL A N 1
ATOM 1563 C CA . VAL A 1 191 ? -5.807 2.651 17.739 1.00 98.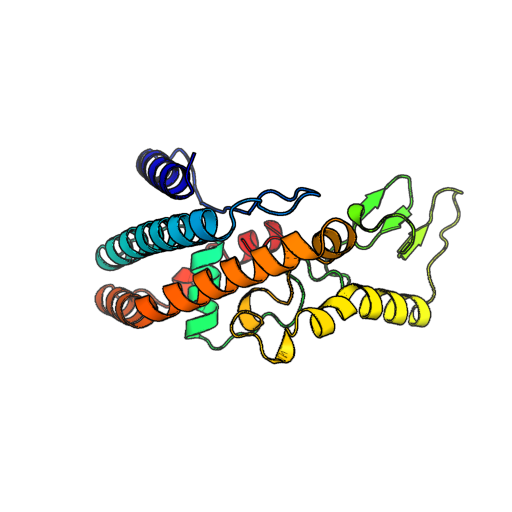25 191 VAL A CA 1
ATOM 1564 C C . VAL A 1 191 ? -4.869 2.450 18.931 1.00 98.25 191 VAL A C 1
ATOM 1566 O O . VAL A 1 191 ? -4.865 1.376 19.526 1.00 98.25 191 VAL A O 1
ATOM 1569 N N . LYS A 1 192 ? -4.097 3.477 19.314 1.00 98.00 192 LYS A N 1
ATOM 1570 C CA . LYS A 1 192 ? -3.190 3.411 20.473 1.00 98.00 192 LYS A CA 1
ATOM 1571 C C . LYS A 1 192 ? -3.944 3.133 21.770 1.00 98.00 192 LYS A C 1
ATOM 1573 O O . LYS A 1 192 ? -3.507 2.303 22.562 1.00 98.00 192 LYS A O 1
ATOM 1578 N N . GLU A 1 193 ? -5.071 3.809 21.971 1.00 98.38 193 GLU A N 1
ATOM 1579 C CA . GLU A 1 193 ? -5.941 3.601 23.127 1.00 98.38 193 GLU A CA 1
ATOM 1580 C C . GLU A 1 193 ? -6.495 2.171 23.177 1.00 98.38 193 GLU A C 1
ATOM 1582 O O . GLU A 1 193 ? -6.437 1.525 24.224 1.00 98.38 193 GLU A O 1
ATOM 1587 N N . ALA A 1 194 ? -6.983 1.647 22.051 1.00 98.12 194 ALA A N 1
ATOM 1588 C CA . ALA A 1 194 ? -7.548 0.305 21.978 1.00 98.12 194 ALA A CA 1
ATOM 1589 C C . ALA A 1 194 ? -6.492 -0.788 22.213 1.00 98.12 194 ALA A C 1
ATOM 1591 O O . ALA A 1 194 ? -6.755 -1.739 22.954 1.00 98.12 194 ALA A O 1
ATOM 1592 N N . LEU A 1 195 ? -5.289 -0.631 21.640 1.00 97.38 195 LEU A N 1
ATOM 1593 C CA . LEU A 1 195 ? -4.150 -1.526 21.881 1.00 97.38 195 LEU A CA 1
ATOM 1594 C C . LEU A 1 195 ? -3.751 -1.538 23.359 1.00 97.38 195 LEU A C 1
ATOM 1596 O O . LEU A 1 195 ? -3.589 -2.609 23.942 1.00 97.38 195 LEU A O 1
ATOM 1600 N N . PHE A 1 196 ? -3.643 -0.357 23.976 1.00 97.56 196 PHE A N 1
ATOM 1601 C CA . PHE A 1 196 ? -3.306 -0.225 25.392 1.00 97.56 196 PHE A CA 1
ATOM 1602 C C . PHE A 1 196 ? -4.368 -0.876 26.286 1.00 97.56 196 PHE A C 1
ATOM 1604 O O . PHE A 1 196 ? -4.037 -1.703 27.133 1.00 97.56 196 PHE A O 1
ATOM 1611 N N . THR A 1 197 ? -5.644 -0.557 26.052 1.00 97.38 197 THR A N 1
ATOM 1612 C CA . THR A 1 197 ? -6.790 -1.091 26.807 1.00 97.38 197 THR A CA 1
ATOM 1613 C C . THR A 1 197 ? -6.849 -2.619 26.773 1.00 97.38 197 THR A C 1
ATOM 1615 O O . THR A 1 197 ? -7.164 -3.244 27.782 1.00 97.38 197 THR A O 1
ATOM 1618 N N . 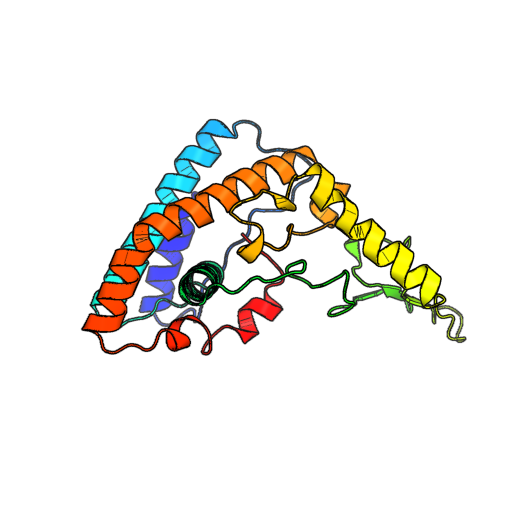ASN A 1 198 ? -6.512 -3.228 25.634 1.00 97.06 198 ASN A N 1
ATOM 1619 C CA . ASN A 1 198 ? -6.560 -4.678 25.443 1.00 97.06 198 ASN A CA 1
ATOM 1620 C C . ASN A 1 198 ? -5.209 -5.381 25.653 1.00 97.06 198 ASN A C 1
ATOM 1622 O O . ASN A 1 198 ? -5.100 -6.577 25.387 1.00 97.06 198 ASN A O 1
ATOM 1626 N N . ASN A 1 199 ? -4.182 -4.664 26.129 1.00 96.44 199 ASN A N 1
ATOM 1627 C CA . ASN A 1 199 ? -2.823 -5.185 26.305 1.00 96.44 199 ASN A CA 1
ATOM 1628 C C . ASN A 1 199 ? -2.278 -5.886 25.039 1.00 96.44 199 ASN A C 1
ATOM 1630 O O . ASN A 1 199 ? -1.599 -6.913 25.110 1.00 96.44 199 ASN A O 1
ATOM 1634 N N . LEU A 1 200 ? -2.610 -5.341 23.866 1.00 95.06 200 LEU A N 1
ATOM 1635 C CA . LEU A 1 200 ? -2.142 -5.826 22.573 1.00 95.06 200 LEU A CA 1
ATOM 1636 C C . LEU A 1 200 ? -0.838 -5.099 22.210 1.00 95.06 200 LEU A C 1
ATOM 1638 O O . LEU A 1 200 ? -0.845 -3.869 22.102 1.00 95.06 200 LEU A O 1
ATOM 1642 N N . PRO A 1 201 ? 0.281 -5.813 21.989 1.00 94.31 201 PRO A N 1
ATOM 1643 C CA . PRO A 1 201 ? 1.507 -5.173 21.533 1.00 94.31 201 PRO A CA 1
ATOM 1644 C C . PRO A 1 201 ? 1.334 -4.641 20.103 1.00 94.31 201 PRO A C 1
ATOM 1646 O O . PRO A 1 201 ? 0.647 -5.250 19.280 1.00 94.31 201 PRO A O 1
ATOM 1649 N N . GLU A 1 202 ? 1.982 -3.517 19.782 1.00 93.62 202 GLU A N 1
ATOM 1650 C CA . GLU A 1 202 ? 1.932 -2.913 18.438 1.00 93.62 202 GLU A CA 1
ATOM 1651 C C . GLU A 1 202 ? 2.415 -3.894 17.358 1.00 93.62 202 GLU A C 1
ATOM 1653 O O . GLU A 1 202 ? 1.958 -3.868 16.219 1.00 93.62 202 GLU A O 1
ATOM 1658 N N . GLU A 1 203 ? 3.321 -4.793 17.730 1.00 92.56 203 GLU A N 1
ATOM 1659 C CA . GLU A 1 203 ? 3.867 -5.875 16.919 1.00 92.56 203 GLU A CA 1
ATOM 1660 C C . GLU A 1 203 ? 2.791 -6.833 16.384 1.00 92.56 203 GLU A C 1
ATOM 1662 O O . GLU A 1 203 ? 2.950 -7.383 15.290 1.00 92.56 203 GLU A O 1
ATOM 1667 N N . SER A 1 204 ? 1.674 -6.989 17.103 1.00 90.88 204 SER A N 1
ATOM 1668 C CA . SER A 1 204 ? 0.532 -7.800 16.667 1.00 90.88 204 SER A CA 1
ATOM 1669 C C . SER A 1 204 ? -0.169 -7.225 15.438 1.00 90.88 204 SER A C 1
ATOM 1671 O O . SER A 1 204 ? -0.873 -7.954 14.744 1.00 90.88 204 SER A O 1
ATOM 1673 N N . LEU A 1 205 ? 0.037 -5.939 15.133 1.00 88.06 205 LEU A N 1
ATOM 1674 C CA . LEU A 1 205 ? -0.456 -5.341 13.899 1.00 88.06 205 LEU A CA 1
ATOM 1675 C C . LEU A 1 205 ? 0.340 -5.803 12.680 1.00 88.06 205 LEU A C 1
ATOM 1677 O O . LEU A 1 205 ? -0.190 -5.766 11.583 1.00 88.06 205 LEU A O 1
ATOM 1681 N N . TYR A 1 206 ? 1.600 -6.221 12.829 1.00 83.00 206 TYR A N 1
ATOM 1682 C CA . TYR A 1 206 ? 2.460 -6.485 11.676 1.00 83.00 206 TYR A CA 1
ATOM 1683 C C . TYR A 1 206 ? 2.937 -7.925 11.599 1.00 83.00 206 TYR A C 1
ATOM 1685 O O . TYR A 1 206 ? 2.752 -8.547 10.566 1.00 83.00 206 TYR A O 1
ATOM 1693 N N . TYR A 1 207 ? 3.524 -8.511 12.640 1.00 80.44 207 TYR A N 1
ATOM 1694 C CA . TYR A 1 207 ? 4.211 -9.800 12.479 1.00 80.44 207 TYR A CA 1
ATOM 1695 C C . TYR A 1 207 ? 3.345 -11.000 12.082 1.00 80.44 207 TYR A C 1
ATOM 1697 O O . TYR A 1 207 ? 3.865 -11.832 11.337 1.00 80.44 207 TYR A O 1
ATOM 1705 N N . PRO A 1 208 ? 2.056 -11.101 12.459 1.00 78.94 208 PRO A N 1
ATOM 1706 C CA . PRO A 1 208 ? 1.217 -12.190 11.963 1.00 78.94 208 PRO A CA 1
ATOM 1707 C C . PRO A 1 208 ? 1.044 -12.173 10.435 1.00 78.94 208 PRO A C 1
ATOM 1709 O O . PRO A 1 208 ? 0.804 -13.219 9.840 1.00 78.94 208 PRO A O 1
ATOM 1712 N N . TYR A 1 209 ? 1.203 -11.006 9.793 1.00 76.38 209 TYR A N 1
ATOM 1713 C CA . TYR A 1 209 ? 0.881 -10.821 8.375 1.00 76.38 209 TYR A CA 1
ATOM 1714 C C . TYR A 1 209 ? 1.936 -10.065 7.553 1.00 76.38 209 TYR A C 1
ATOM 1716 O O . TYR A 1 209 ? 1.789 -9.906 6.346 1.00 76.38 209 TYR A O 1
ATOM 1724 N N . GLY A 1 210 ? 3.021 -9.599 8.166 1.00 67.12 210 GLY A N 1
ATOM 1725 C CA . GLY A 1 210 ? 4.011 -8.724 7.536 1.00 67.12 210 GLY A CA 1
ATOM 1726 C C . GLY A 1 210 ? 4.748 -9.416 6.395 1.00 67.12 210 GLY A C 1
ATOM 1727 O O . GLY A 1 210 ? 5.110 -8.774 5.416 1.00 67.12 210 GLY A O 1
ATOM 1728 N N . TRP A 1 211 ? 4.893 -10.742 6.477 1.00 68.19 211 TRP A N 1
ATOM 1729 C CA . TRP A 1 211 ? 5.360 -11.552 5.354 1.00 68.19 211 TRP A CA 1
ATOM 1730 C C . TRP A 1 211 ? 4.359 -11.571 4.192 1.00 68.19 211 TRP A C 1
ATOM 1732 O O . TRP A 1 211 ? 4.772 -11.494 3.042 1.00 68.19 211 TRP A O 1
ATOM 1742 N N . LEU A 1 212 ? 3.050 -11.612 4.462 1.00 68.88 212 LEU A N 1
ATOM 1743 C CA . LEU A 1 212 ? 2.023 -11.585 3.414 1.00 68.88 212 LEU A CA 1
ATOM 1744 C C . LEU A 1 212 ? 2.005 -10.241 2.678 1.00 68.88 212 LEU A C 1
ATOM 1746 O O . 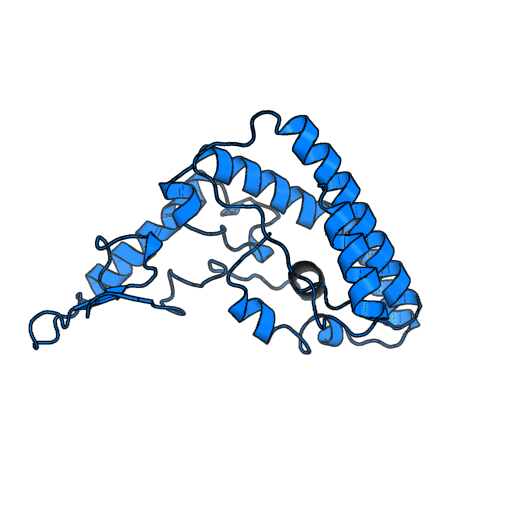LEU A 1 212 ? 1.845 -10.232 1.463 1.00 68.88 212 LEU A O 1
ATOM 1750 N N . ASN A 1 213 ? 2.267 -9.127 3.371 1.00 66.50 213 ASN A N 1
ATOM 1751 C CA . ASN A 1 213 ? 2.413 -7.812 2.730 1.00 66.50 213 ASN A CA 1
ATOM 1752 C C . ASN A 1 213 ? 3.568 -7.758 1.715 1.00 66.50 213 ASN A C 1
ATOM 1754 O O . ASN A 1 213 ? 3.485 -7.033 0.724 1.00 66.50 213 ASN A O 1
ATOM 1758 N N . LEU A 1 214 ? 4.631 -8.546 1.924 1.00 65.56 214 LEU A N 1
ATOM 1759 C CA . LEU A 1 214 ? 5.717 -8.686 0.947 1.00 65.56 214 LEU A CA 1
ATOM 1760 C C . LEU A 1 214 ? 5.299 -9.482 -0.293 1.00 65.56 214 LEU A C 1
ATOM 1762 O O . LEU A 1 214 ? 5.944 -9.352 -1.324 1.00 65.56 214 LEU A O 1
ATOM 1766 N N . LEU A 1 215 ? 4.256 -10.308 -0.191 1.00 60.56 215 LEU A N 1
ATOM 1767 C CA . LEU A 1 215 ? 3.754 -11.135 -1.290 1.00 60.56 215 LEU A CA 1
ATOM 1768 C C . LEU A 1 215 ? 2.611 -10.466 -2.055 1.00 60.56 215 LEU A C 1
ATOM 1770 O O . LEU A 1 215 ? 2.325 -10.855 -3.183 1.00 60.56 215 LEU A O 1
ATOM 1774 N N . THR A 1 216 ? 1.940 -9.480 -1.454 1.00 61.53 216 THR A N 1
ATOM 1775 C CA . THR A 1 216 ? 0.866 -8.748 -2.131 1.00 61.53 216 THR A CA 1
ATOM 1776 C C . THR A 1 216 ? 1.386 -7.719 -3.126 1.00 61.53 216 THR A C 1
ATOM 1778 O O . THR A 1 216 ? 0.580 -7.240 -3.910 1.00 61.53 216 THR A O 1
ATOM 1781 N N . ASP A 1 217 ? 2.681 -7.363 -3.085 1.00 56.97 217 ASP A N 1
ATOM 1782 C CA . ASP A 1 217 ? 3.414 -6.460 -4.001 1.00 56.97 217 ASP A CA 1
ATOM 1783 C C . ASP A 1 217 ? 2.760 -5.094 -4.313 1.00 56.97 217 ASP A C 1
ATOM 1785 O O . ASP A 1 217 ? 3.268 -4.312 -5.123 1.00 56.97 217 ASP A O 1
ATOM 1789 N N . VAL A 1 218 ? 1.660 -4.752 -3.638 1.00 59.03 218 VAL A N 1
ATOM 1790 C CA . VAL A 1 218 ? 0.771 -3.664 -4.035 1.00 59.03 218 VAL A CA 1
ATOM 1791 C C . VAL A 1 218 ? 0.377 -2.819 -2.831 1.00 59.03 218 VAL A C 1
ATOM 1793 O O . VAL A 1 218 ? -0.080 -3.297 -1.796 1.00 59.03 218 VAL A O 1
ATOM 1796 N N . VAL A 1 219 ? 0.558 -1.514 -3.005 1.00 67.50 219 VAL A N 1
ATOM 1797 C CA . VAL A 1 219 ? -0.026 -0.479 -2.155 1.00 67.50 219 VAL A CA 1
ATOM 1798 C C . VAL A 1 219 ? -1.388 -0.147 -2.764 1.00 67.50 219 VAL A C 1
ATOM 1800 O O . VAL A 1 219 ? -1.408 0.094 -3.975 1.00 67.50 219 VAL A O 1
ATOM 1803 N N . PRO A 1 220 ? -2.481 -0.104 -1.978 1.00 69.12 220 PRO A N 1
ATOM 1804 C CA . PRO A 1 220 ? -3.819 0.140 -2.504 1.00 69.12 220 PRO A CA 1
ATOM 1805 C C . PRO A 1 220 ? -3.911 1.324 -3.477 1.00 69.12 220 PRO A C 1
ATOM 1807 O O . PRO A 1 220 ? -3.389 2.427 -3.168 1.00 69.12 220 PRO A O 1
#